Protein AF-A0A7C4SZF7-F1 (afdb_monomer)

Solvent-accessible surface area (backbone atoms only — not comparable to full-atom values): 14359 Å² total; per-residue (Å²): 138,91,82,84,87,84,84,87,79,83,80,82,78,80,82,75,82,76,78,71,78,81,74,77,75,42,65,29,57,36,71,42,44,54,34,41,41,37,28,49,42,65,32,60,76,86,70,51,70,43,59,40,27,32,35,35,37,41,37,85,80,28,41,56,38,34,88,66,13,28,29,38,42,98,60,20,88,88,56,52,82,64,50,67,54,99,84,41,78,26,16,47,36,29,32,79,87,32,46,38,74,71,46,47,36,36,47,30,38,42,79,41,70,47,75,56,97,89,31,62,26,45,34,34,46,36,41,41,33,34,46,75,44,93,70,32,49,31,37,38,36,40,37,39,33,41,40,29,63,78,54,100,58,69,47,65,40,33,25,41,33,47,31,33,39,71,82,80,58,54,94,90,50,58,92,70,52,84,48,78,84,54,90,84,86,59,78,62,52,74,66,62,69,71,59,76,60,94,54,97,75,74,83,78,68,94,44,69,66,58,60,54,48,41,71,75,37,77,89,55,80,53,74,72,73,71,67,64,53,57,52,52,53,49,52,51,52,52,53,59,60,75,75,110

Foldseek 3Di:
DDDDDDDDDDDPDDPDPPPDPPLPQQPQCLQAAKKWWWWAWPPPPPPGIFTWMKGWDGDGRFFTDQLHIFTACVRGPPFDFDDDDPNDTTGFTFDGPWGDSNWKTKTKTDWDWDADPNWIKTKIKIWIWTQPDNNSQKIKGKIWMWIDRPDPDIDIIITIIIIGHQPPQDVPDDVLCVLVVDDFDDWDAPCNLVVPDDDPPDDDDPDVSVVVVCVVVVVDIDTDDCPVVVVVVVVVVVVVVVVD

pLDDT: mean 70.53, std 24.42, range [32.03, 98.31]

Mean predicted aligned error: 16.74 Å

Nearest PDB structures (foldseek):
  4e3e-assembly1_A  TM=5.370E-01  e=2.936E-01  Chloroflexus aurantiacus J-10-fl
  4rlw-assembly1_A  TM=5.313E-01  e=4.500E-01  Mycobacterium tuberculosis H37Rv
  8hgn-assembly1_A  TM=5.733E-01  e=6.198E-01  Methylorubrum extorquens CM4
  4rlt-assembly1_A  TM=5.260E-01  e=7.673E-01  Mycobacterium tuberculosis H37Rv
  4v12-assembly1_A-2  TM=3.634E-01  e=3.834E-01  Mycolicibacterium smegmatis

Radius of gyration: 27.71 Å; Cα contacts (8 Å, |Δi|>4): 413; chains: 1; bounding box: 70×89×89 Å

Secondary structure (DSSP, 8-state):
---------------------------TTTT-EEEEEEEEEEESTT--EEEEEEEE-EETTTEE-TTT-EE-GGG-SS----EEETTEEE-SBBPTT-EE-SSEEEEEBPPEEEEETTEEEEEEEEEEEEESSTT--EEEEEEEEEEESSSSS-EEEEEEEEEE------TT--TTGGGTTS----EEPHHHHHTT---SS----S-HHHHHHHHH-TTS-EE--SHHHHHHHHHHHHHHHHT-

Sequence (244 aa):
MKKWSCIFLIVMTVIGYFVMPNLVRADSNILSGDYYGSVAVTSPAGLGNIDLAFHLEILSGGVINSDRSYIILEKTILFPQYGKVDGKDVGPMIQAGSTFNGLVFNLITHDFHSMVSGRETTRRLVLTGVSANPTGNSITGTYVETISGYLHKPLTVTGNFVLVRPVTTTPGVYACQNLDLLDPIGELTLNEIQAGSMDPYRVEFEDISCALFFYHHPDKGLIVSNKTLNEAISDYKSFLLEQR

Structure (mmCIF, N/CA/C/O backbone):
data_AF-A0A7C4SZF7-F1
#
_entry.id   AF-A0A7C4SZF7-F1
#
loop_
_atom_site.group_PDB
_atom_site.id
_atom_site.type_symbol
_atom_site.label_atom_id
_atom_site.label_alt_id
_atom_site.label_comp_id
_atom_site.label_asym_id
_atom_site.label_entity_id
_atom_site.label_seq_id
_atom_site.pdbx_PDB_ins_code
_atom_site.Cartn_x
_atom_site.Cartn_y
_atom_site.Cartn_z
_atom_site.occupancy
_atom_site.B_iso_or_equiv
_atom_site.auth_seq_id
_atom_site.auth_comp_id
_atom_site.auth_asym_id
_atom_site.auth_atom_id
_atom_site.pdbx_PDB_model_num
ATOM 1 N N . MET A 1 1 ? 14.806 55.515 -69.207 1.00 40.19 1 MET A N 1
ATOM 2 C CA . MET A 1 1 ? 15.778 54.410 -69.032 1.00 40.19 1 MET A CA 1
ATOM 3 C C . MET A 1 1 ? 15.822 54.050 -67.5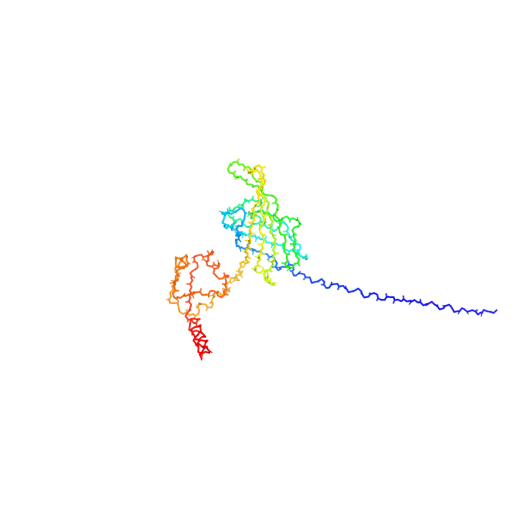50 1.00 40.19 1 MET A C 1
ATOM 5 O O . MET A 1 1 ? 16.025 54.938 -66.735 1.00 40.19 1 MET A O 1
ATOM 9 N N . LYS A 1 2 ? 15.506 52.792 -67.212 1.00 42.22 2 LYS A N 1
ATOM 10 C CA . LYS A 1 2 ? 15.398 52.240 -65.846 1.00 42.22 2 LYS A CA 1
ATOM 11 C C . LYS A 1 2 ? 16.789 51.958 -65.244 1.00 42.22 2 LYS A C 1
ATOM 13 O O . LYS A 1 2 ? 17.604 51.343 -65.921 1.00 42.22 2 LYS A O 1
ATOM 18 N N . LYS A 1 3 ? 17.006 52.299 -63.968 1.00 43.66 3 LYS A N 1
ATOM 19 C CA . LYS A 1 3 ? 18.036 51.735 -63.060 1.00 43.66 3 LYS A CA 1
ATOM 20 C C . LYS A 1 3 ? 17.374 51.617 -61.675 1.00 43.66 3 LYS A C 1
ATOM 22 O O . LYS A 1 3 ? 17.003 52.641 -61.122 1.00 43.66 3 LYS A O 1
ATOM 27 N N . TRP A 1 4 ? 16.786 50.475 -61.319 1.00 40.19 4 TRP A N 1
ATOM 28 C CA . TRP A 1 4 ? 17.352 49.301 -60.622 1.00 40.19 4 TRP A CA 1
ATOM 29 C C . TRP A 1 4 ? 17.949 49.596 -59.236 1.00 40.19 4 TRP A C 1
ATOM 31 O O . TRP A 1 4 ? 18.953 50.288 -59.101 1.00 40.19 4 TRP A O 1
ATOM 41 N N . SER A 1 5 ? 17.244 49.033 -58.251 1.00 45.38 5 SER A N 1
ATOM 42 C CA . SER A 1 5 ? 17.421 48.990 -56.800 1.00 45.38 5 SER A CA 1
ATOM 43 C C . SER A 1 5 ? 18.732 48.370 -56.320 1.00 45.38 5 SER A C 1
ATOM 45 O O . SER A 1 5 ? 19.301 47.536 -57.012 1.00 45.38 5 SER A O 1
ATOM 47 N N . CYS A 1 6 ? 19.082 48.647 -55.059 1.00 40.16 6 CYS A N 1
ATOM 48 C CA . CYS A 1 6 ? 19.551 47.627 -54.112 1.00 40.16 6 CYS A CA 1
ATOM 49 C C . CYS A 1 6 ? 19.326 48.123 -52.672 1.00 40.16 6 CYS A C 1
ATOM 51 O O . CYS A 1 6 ? 20.081 48.945 -52.163 1.00 40.16 6 CYS A O 1
ATOM 53 N N . ILE A 1 7 ? 18.262 47.634 -52.030 1.00 46.53 7 ILE A N 1
ATOM 54 C CA . ILE A 1 7 ? 18.064 47.711 -50.577 1.00 46.53 7 ILE A CA 1
ATOM 55 C C . ILE A 1 7 ? 18.621 46.404 -50.013 1.00 46.53 7 ILE A C 1
ATOM 57 O O . ILE A 1 7 ? 18.129 45.328 -50.347 1.00 46.53 7 ILE A O 1
ATOM 61 N N . PHE A 1 8 ? 19.672 46.498 -49.202 1.00 41.50 8 PHE A N 1
ATOM 62 C CA . PHE A 1 8 ? 20.243 45.369 -48.472 1.00 41.50 8 PHE A CA 1
ATOM 63 C C . PHE A 1 8 ? 19.370 45.087 -47.242 1.00 41.50 8 PHE A C 1
ATOM 65 O O . PHE A 1 8 ? 19.342 45.876 -46.300 1.00 41.50 8 PHE A O 1
ATOM 72 N N . LEU A 1 9 ? 18.638 43.972 -47.261 1.00 39.28 9 LEU A N 1
ATOM 73 C CA . LEU A 1 9 ? 17.907 43.453 -46.107 1.00 39.28 9 LEU A CA 1
ATOM 74 C C . LEU A 1 9 ? 18.837 42.493 -45.347 1.00 39.28 9 LEU A C 1
ATOM 76 O O . LEU A 1 9 ? 19.162 41.418 -45.847 1.00 39.28 9 LEU A O 1
ATOM 80 N N . ILE A 1 10 ? 19.288 42.881 -44.153 1.00 46.00 10 ILE A N 1
ATOM 81 C CA . ILE A 1 10 ? 20.036 42.000 -43.247 1.00 46.00 10 ILE A CA 1
ATOM 82 C C . ILE A 1 10 ? 19.012 41.219 -42.418 1.00 46.00 10 ILE A C 1
ATOM 84 O O . ILE A 1 10 ? 18.387 41.768 -41.515 1.00 46.00 10 ILE A O 1
ATOM 88 N N . VAL A 1 11 ? 18.829 39.936 -42.731 1.00 44.12 11 VAL A N 1
ATOM 89 C CA . VAL A 1 11 ? 18.052 39.001 -41.906 1.00 44.12 11 VAL A CA 1
ATOM 90 C C . VAL A 1 11 ? 19.006 38.382 -40.881 1.00 44.12 11 VAL A C 1
ATOM 92 O O . VAL A 1 11 ? 19.706 37.414 -41.174 1.00 44.12 11 VAL A O 1
ATOM 95 N N . MET A 1 12 ? 19.072 38.958 -39.676 1.00 40.50 12 MET A N 1
ATOM 96 C CA . MET A 1 12 ? 19.717 38.302 -38.533 1.00 40.50 12 MET A CA 1
ATOM 97 C C . MET A 1 12 ? 18.847 37.127 -38.085 1.00 40.50 12 MET A C 1
ATOM 99 O O . MET A 1 12 ? 17.817 37.307 -37.440 1.00 40.50 12 MET A O 1
ATOM 103 N N . THR A 1 13 ? 19.272 35.914 -38.424 1.00 46.59 13 THR A N 1
ATOM 104 C CA . THR A 1 13 ? 18.673 34.685 -37.898 1.00 46.59 13 THR A CA 1
ATOM 105 C C . THR A 1 13 ? 19.326 34.390 -36.550 1.00 46.59 13 THR A C 1
ATOM 107 O O . THR A 1 13 ? 20.469 33.942 -36.492 1.00 46.59 13 THR A O 1
ATOM 110 N N . VAL A 1 14 ? 18.625 34.687 -35.456 1.00 46.28 14 VAL A N 1
ATOM 111 C CA . VAL A 1 14 ? 19.024 34.269 -34.106 1.00 46.28 14 VAL A CA 1
ATOM 112 C C . VAL A 1 14 ? 18.678 32.787 -33.970 1.00 46.28 14 VAL A C 1
ATOM 114 O O . VAL A 1 14 ? 17.521 32.423 -33.777 1.00 46.28 14 VAL A O 1
ATOM 117 N N . ILE A 1 15 ? 19.681 31.920 -34.116 1.00 49.09 15 ILE A N 1
ATOM 118 C CA . ILE A 1 15 ? 19.557 30.486 -33.834 1.00 49.09 15 ILE A CA 1
ATOM 119 C C . ILE A 1 15 ? 19.555 30.331 -32.311 1.00 49.09 15 ILE A C 1
ATOM 121 O O . ILE A 1 15 ? 20.603 30.290 -31.667 1.00 49.09 15 ILE A O 1
ATOM 125 N N . GLY A 1 16 ? 18.359 30.306 -31.724 1.00 45.06 16 GLY A N 1
ATOM 126 C CA . GLY A 1 16 ? 18.168 29.928 -30.331 1.00 45.06 16 GLY A CA 1
ATOM 127 C C . GLY A 1 16 ? 18.449 28.439 -30.167 1.00 45.06 16 GLY A C 1
ATOM 128 O O . GLY A 1 16 ? 17.653 27.606 -30.595 1.00 45.06 16 GLY A O 1
ATOM 129 N N . TYR A 1 17 ? 19.577 28.099 -29.545 1.00 42.84 17 TYR A N 1
ATOM 130 C CA . TYR A 1 17 ? 19.819 26.755 -29.034 1.00 42.84 17 TYR A CA 1
ATOM 131 C C . TYR A 1 17 ? 18.853 26.502 -27.873 1.00 42.84 17 TYR A C 1
ATOM 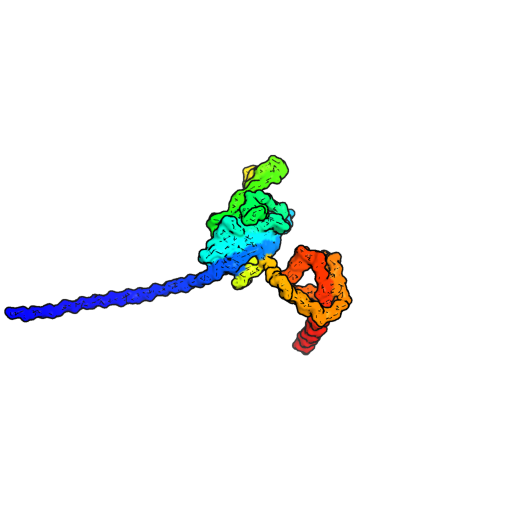133 O O . TYR A 1 17 ? 19.127 26.850 -26.726 1.00 42.84 17 TYR A O 1
ATOM 141 N N . PHE A 1 18 ? 17.700 25.905 -28.172 1.00 44.00 18 PHE A N 1
ATOM 142 C CA . PHE A 1 18 ? 16.902 25.239 -27.153 1.00 44.00 18 PHE A CA 1
ATOM 143 C C . PHE A 1 18 ? 17.689 24.017 -26.687 1.00 44.00 18 PHE A C 1
ATOM 145 O O . PHE A 1 18 ? 17.739 22.991 -27.364 1.00 44.00 18 PHE A O 1
ATOM 152 N N . VAL A 1 19 ? 18.326 24.142 -25.525 1.00 44.56 19 VAL A N 1
ATOM 153 C CA . VAL A 1 19 ? 18.800 22.990 -24.762 1.00 44.56 19 VAL A CA 1
ATOM 154 C C . VAL A 1 19 ? 17.543 22.272 -24.278 1.00 44.56 19 VAL A C 1
ATOM 156 O O . VAL A 1 19 ? 16.963 22.631 -23.257 1.00 44.56 19 VAL A O 1
ATOM 159 N N . MET A 1 20 ? 17.057 21.318 -25.071 1.00 41.59 20 MET A N 1
ATOM 160 C CA . MET A 1 20 ? 16.025 20.387 -24.628 1.00 41.59 20 MET A CA 1
ATOM 161 C C . MET A 1 20 ? 16.613 19.628 -23.433 1.00 41.59 20 MET A C 1
ATOM 163 O O . MET A 1 20 ? 17.646 18.972 -23.604 1.00 41.59 20 MET A O 1
ATOM 167 N N . PRO A 1 21 ? 16.034 19.716 -22.222 1.00 48.81 21 PRO A N 1
ATOM 168 C CA . PRO A 1 21 ? 16.425 18.808 -21.161 1.00 48.81 21 PRO A CA 1
ATOM 169 C C . PRO A 1 21 ? 16.143 17.402 -21.684 1.00 48.81 21 PRO A C 1
ATOM 171 O O . PRO A 1 21 ? 15.024 17.108 -22.102 1.00 48.81 21 PRO A O 1
ATOM 174 N N . ASN A 1 22 ? 17.172 16.556 -21.728 1.00 39.41 22 ASN A N 1
ATOM 175 C CA . ASN A 1 22 ? 17.001 15.143 -22.023 1.00 39.41 22 ASN A CA 1
ATOM 176 C C . ASN A 1 22 ? 16.001 14.591 -21.002 1.00 39.41 22 ASN A C 1
ATOM 178 O O . ASN A 1 22 ? 16.356 14.364 -19.845 1.00 39.41 22 ASN A O 1
ATOM 182 N N . LEU A 1 23 ? 14.741 14.418 -21.414 1.00 43.72 23 LEU A N 1
ATOM 183 C CA . LEU A 1 23 ? 13.795 13.591 -20.689 1.00 43.72 23 LEU A CA 1
ATOM 184 C C . LEU A 1 23 ? 14.389 12.189 -20.715 1.00 43.72 23 LEU A C 1
ATOM 186 O O . LEU A 1 23 ? 14.324 11.491 -21.727 1.00 43.72 23 LEU A O 1
ATOM 190 N N . VAL A 1 24 ? 15.009 11.799 -19.605 1.00 44.31 24 VAL A N 1
ATOM 191 C CA . VAL A 1 24 ? 15.276 10.397 -19.319 1.00 44.31 24 VAL A CA 1
ATOM 192 C C . VAL A 1 24 ? 13.911 9.730 -19.363 1.00 44.31 24 VAL A C 1
ATOM 194 O O . VAL A 1 24 ? 13.059 9.961 -18.505 1.00 44.31 24 VAL A O 1
ATOM 197 N N . ARG A 1 25 ? 13.659 8.990 -20.441 1.00 46.38 25 ARG A N 1
ATOM 198 C CA . ARG A 1 25 ? 12.448 8.203 -20.602 1.00 46.38 25 ARG A CA 1
ATOM 199 C C . ARG A 1 25 ? 12.524 7.130 -19.524 1.00 46.38 25 ARG A C 1
ATOM 201 O O . ARG A 1 25 ? 13.271 6.173 -19.679 1.00 46.38 25 ARG A O 1
ATOM 208 N N . ALA A 1 26 ? 11.839 7.361 -18.405 1.00 52.38 26 ALA A N 1
ATOM 209 C CA . ALA A 1 26 ? 11.725 6.380 -17.341 1.00 52.38 26 ALA A CA 1
ATOM 210 C C . ALA A 1 26 ? 11.242 5.074 -17.976 1.00 52.38 26 ALA A C 1
ATOM 212 O O . ALA A 1 26 ? 10.200 5.067 -18.642 1.00 52.38 26 ALA A O 1
ATOM 213 N N . ASP A 1 27 ? 12.023 4.003 -17.831 1.00 57.31 27 ASP A N 1
ATOM 214 C CA . ASP A 1 27 ? 11.587 2.684 -18.261 1.00 57.31 27 ASP A CA 1
ATOM 215 C C . ASP A 1 27 ? 10.320 2.362 -17.477 1.00 57.31 27 ASP A C 1
ATOM 217 O O . ASP A 1 27 ? 10.330 2.174 -16.258 1.00 57.31 27 ASP A O 1
ATOM 221 N N . SER A 1 28 ? 9.196 2.361 -18.189 1.00 58.84 28 SER A N 1
ATOM 222 C CA . SER A 1 28 ? 7.861 2.315 -17.603 1.00 58.84 28 SER A CA 1
ATOM 223 C C . SER A 1 28 ? 7.546 0.990 -16.917 1.00 58.84 28 SER A C 1
ATOM 225 O O . SER A 1 28 ? 6.440 0.828 -16.442 1.00 58.84 28 SER A O 1
ATOM 227 N N . ASN A 1 29 ? 8.488 0.047 -16.861 1.00 66.81 29 ASN A N 1
ATOM 228 C CA . ASN A 1 29 ? 8.302 -1.264 -16.247 1.00 66.81 29 ASN A CA 1
ATOM 229 C C . ASN A 1 29 ? 9.104 -1.480 -14.962 1.00 66.81 29 ASN A C 1
ATOM 231 O O . ASN A 1 29 ? 8.949 -2.529 -14.345 1.00 66.81 29 ASN A O 1
ATOM 235 N N . ILE A 1 30 ? 9.930 -0.520 -14.528 1.00 81.56 30 ILE A N 1
ATOM 236 C CA . ILE A 1 30 ? 10.774 -0.721 -13.338 1.00 81.56 30 ILE A CA 1
ATOM 237 C C . ILE A 1 30 ? 9.918 -1.004 -12.097 1.00 81.56 30 ILE A C 1
ATOM 239 O O . ILE A 1 30 ? 10.254 -1.896 -11.329 1.00 81.56 30 ILE A O 1
ATOM 243 N N . LEU A 1 31 ? 8.788 -0.311 -11.931 1.00 87.25 31 LEU A N 1
ATOM 244 C CA . LEU A 1 31 ? 7.907 -0.442 -10.764 1.00 87.25 31 LEU A CA 1
ATOM 245 C C . LEU A 1 31 ? 6.718 -1.407 -10.987 1.00 87.25 31 LEU A C 1
ATOM 247 O O . LEU A 1 31 ? 5.924 -1.611 -10.077 1.00 87.25 31 LEU A O 1
ATOM 251 N N . SER A 1 32 ? 6.574 -2.020 -12.167 1.00 90.81 32 SER A N 1
ATOM 252 C CA . SER A 1 32 ? 5.463 -2.948 -12.443 1.00 90.81 32 SER A CA 1
ATOM 253 C C . SER A 1 32 ? 5.694 -4.316 -11.792 1.00 90.81 32 SER A C 1
ATOM 255 O O . SER A 1 32 ? 6.763 -4.902 -11.945 1.00 90.81 32 SER A O 1
ATOM 257 N N . GLY A 1 33 ? 4.688 -4.863 -11.117 1.00 92.19 33 GLY A N 1
ATOM 258 C CA . GLY A 1 33 ? 4.696 -6.209 -10.544 1.00 92.19 33 GLY A CA 1
ATOM 259 C C . GLY A 1 33 ? 4.179 -6.265 -9.111 1.00 92.19 33 GLY A C 1
ATOM 260 O O . GLY A 1 33 ? 3.654 -5.288 -8.575 1.00 92.19 33 GLY A O 1
ATOM 261 N N . ASP A 1 34 ? 4.350 -7.433 -8.499 1.00 93.81 34 ASP A N 1
ATOM 262 C CA . ASP A 1 34 ? 3.971 -7.674 -7.109 1.00 93.81 34 ASP A CA 1
ATOM 263 C C . ASP A 1 34 ? 5.074 -7.220 -6.156 1.00 93.81 34 ASP A C 1
ATOM 265 O O . ASP A 1 34 ? 6.260 -7.418 -6.420 1.00 93.81 34 ASP A O 1
ATOM 269 N N . TYR A 1 35 ? 4.678 -6.670 -5.016 1.00 94.06 35 TYR A N 1
ATOM 270 C CA . TYR A 1 35 ? 5.567 -6.292 -3.926 1.00 94.06 35 TYR A CA 1
ATOM 271 C C . TYR A 1 35 ? 5.015 -6.813 -2.610 1.00 94.06 35 TYR A C 1
ATOM 273 O O . TYR A 1 35 ? 3.816 -6.703 -2.355 1.00 94.06 35 TYR A O 1
ATOM 281 N N . TYR A 1 36 ? 5.903 -7.336 -1.769 1.00 94.38 36 TYR A N 1
ATOM 282 C CA . TYR A 1 36 ? 5.589 -7.908 -0.463 1.00 94.38 36 TYR A CA 1
ATOM 283 C C . TYR A 1 36 ? 6.515 -7.348 0.606 1.00 94.38 36 TYR A C 1
ATOM 285 O O . TYR A 1 36 ? 7.700 -7.132 0.359 1.00 94.38 36 TYR A O 1
ATOM 293 N N . GLY A 1 37 ? 5.998 -7.162 1.811 1.00 93.44 37 GLY A N 1
ATOM 294 C CA . GLY A 1 37 ? 6.807 -6.825 2.969 1.00 93.44 37 GLY A CA 1
ATOM 295 C C . GLY A 1 37 ? 5.943 -6.266 4.080 1.00 93.44 37 GLY A C 1
ATOM 296 O O . GLY A 1 37 ? 4.819 -6.721 4.293 1.00 93.44 37 GLY A O 1
ATOM 297 N N . SER A 1 38 ? 6.472 -5.285 4.800 1.00 93.56 38 SER A N 1
ATOM 298 C CA . SER A 1 38 ? 5.797 -4.760 5.976 1.00 93.56 38 SER A CA 1
ATOM 299 C C . SER A 1 38 ? 5.984 -3.262 6.156 1.00 93.56 38 SER A C 1
ATOM 301 O O . SER A 1 38 ? 6.888 -2.627 5.604 1.00 93.56 38 SER A O 1
ATOM 303 N N . VAL A 1 39 ? 5.082 -2.703 6.951 1.00 95.62 39 VAL A N 1
ATOM 304 C CA . VAL A 1 39 ? 5.127 -1.345 7.471 1.00 95.62 39 VAL A CA 1
ATOM 305 C C . VAL A 1 39 ? 5.467 -1.431 8.950 1.00 95.62 39 VAL A C 1
ATOM 307 O O . VAL A 1 39 ? 4.719 -2.035 9.714 1.00 95.62 39 VAL A O 1
ATOM 310 N N . ALA A 1 40 ? 6.541 -0.775 9.371 1.00 95.81 40 ALA A N 1
ATOM 311 C CA . ALA A 1 40 ? 6.804 -0.499 10.775 1.00 95.81 40 ALA A CA 1
ATOM 312 C C . ALA A 1 40 ? 6.045 0.770 11.185 1.00 95.81 40 ALA A C 1
ATOM 314 O O . ALA A 1 40 ? 6.411 1.880 10.778 1.00 95.81 40 ALA A O 1
ATOM 315 N N . VAL A 1 41 ? 4.966 0.619 11.959 1.00 96.31 41 VAL A N 1
ATOM 316 C CA . VAL A 1 41 ? 4.133 1.751 12.387 1.00 96.31 41 VAL A CA 1
ATOM 317 C C . VAL A 1 41 ? 4.866 2.567 13.449 1.00 96.31 41 VAL A C 1
ATOM 319 O O . VAL A 1 41 ? 5.272 2.054 14.490 1.00 96.31 41 VAL A O 1
ATOM 322 N N . THR A 1 42 ? 5.019 3.862 13.190 1.00 96.12 42 THR A N 1
ATOM 323 C CA . THR A 1 42 ? 5.705 4.812 14.076 1.00 96.12 42 THR A CA 1
ATOM 324 C C . THR A 1 42 ? 4.733 5.686 14.862 1.00 96.12 42 THR A C 1
ATOM 326 O O . THR A 1 42 ? 5.088 6.181 15.931 1.00 96.12 42 THR A O 1
ATOM 329 N N . SER A 1 43 ? 3.506 5.872 14.370 1.00 94.44 43 SER A N 1
ATOM 330 C CA . SER A 1 43 ? 2.461 6.616 15.073 1.00 94.44 43 SER A CA 1
ATOM 331 C C . SER A 1 43 ? 1.065 6.124 14.680 1.00 94.44 43 SER A C 1
ATOM 333 O O . SER A 1 43 ? 0.822 5.931 13.493 1.00 94.44 43 SER A O 1
ATOM 335 N N . PRO A 1 44 ? 0.120 5.971 15.621 1.00 92.12 44 PRO A N 1
ATOM 336 C CA . PRO A 1 44 ? 0.334 5.936 17.066 1.00 92.12 44 PRO A CA 1
ATOM 337 C C . PRO A 1 44 ? 1.306 4.825 17.485 1.00 92.12 44 PRO A C 1
ATOM 339 O O . PRO A 1 44 ? 1.409 3.791 16.828 1.00 92.12 44 PRO A O 1
ATOM 342 N N . ALA A 1 45 ? 2.027 5.040 18.585 1.00 85.12 45 ALA A N 1
ATOM 343 C CA . ALA A 1 45 ? 2.960 4.043 19.101 1.00 85.12 45 ALA A CA 1
ATOM 344 C C . ALA A 1 45 ? 2.227 2.767 19.556 1.00 85.12 45 ALA A C 1
ATOM 346 O O . ALA A 1 45 ? 1.106 2.828 20.061 1.00 85.12 45 ALA A O 1
ATOM 347 N N . GLY A 1 46 ? 2.892 1.616 19.419 1.00 84.25 46 GLY A N 1
ATOM 348 C CA . GLY A 1 46 ? 2.399 0.334 19.934 1.00 84.25 46 GLY A CA 1
ATOM 349 C C . GLY A 1 46 ? 1.462 -0.442 19.003 1.00 84.25 46 GLY A C 1
ATOM 350 O O . GLY A 1 46 ? 0.920 -1.456 19.427 1.00 84.25 46 GLY A O 1
ATOM 351 N N . LEU A 1 47 ? 1.286 -0.011 17.748 1.00 85.81 47 LEU A N 1
ATOM 352 C CA . LEU A 1 47 ? 0.495 -0.751 16.752 1.00 85.81 47 LEU A CA 1
ATOM 353 C C . LEU A 1 47 ? 1.270 -1.879 16.049 1.00 85.81 47 LEU A C 1
ATOM 355 O O . LEU A 1 47 ? 0.661 -2.713 15.387 1.00 85.81 47 LEU A O 1
ATOM 359 N N . GLY A 1 48 ? 2.592 -1.936 16.224 1.00 91.31 48 GLY A N 1
ATOM 360 C CA . GLY A 1 48 ? 3.434 -2.996 15.672 1.00 91.31 48 GLY A CA 1
ATOM 361 C C . GLY A 1 48 ? 3.659 -2.870 14.165 1.00 91.31 48 GLY A C 1
ATOM 362 O O . GLY A 1 48 ? 3.733 -1.764 13.626 1.00 91.31 48 GLY A O 1
ATOM 363 N N . ASN A 1 49 ? 3.810 -4.017 13.505 1.00 92.31 49 ASN A N 1
ATOM 364 C CA . ASN A 1 49 ? 4.036 -4.094 12.067 1.00 92.31 49 ASN A CA 1
ATOM 365 C C . ASN A 1 49 ? 2.743 -4.465 11.335 1.00 92.31 49 ASN A C 1
ATOM 367 O O . ASN A 1 49 ? 1.939 -5.244 11.846 1.00 92.31 49 ASN A O 1
ATOM 371 N N . ILE A 1 50 ? 2.567 -3.929 10.129 1.00 92.50 50 ILE A N 1
ATOM 372 C CA . ILE A 1 50 ? 1.465 -4.270 9.224 1.00 92.50 50 ILE A CA 1
ATOM 373 C C . ILE A 1 50 ? 2.047 -4.989 8.014 1.00 92.50 50 ILE A C 1
ATOM 375 O O . ILE A 1 50 ? 2.907 -4.427 7.337 1.00 92.50 50 ILE A O 1
ATOM 379 N N . ASP A 1 51 ? 1.556 -6.189 7.713 1.00 93.88 51 ASP A N 1
ATOM 380 C CA . ASP A 1 51 ? 1.867 -6.855 6.448 1.00 93.88 51 ASP A CA 1
ATOM 381 C C . ASP A 1 51 ? 1.221 -6.092 5.294 1.00 93.88 51 ASP A C 1
ATOM 383 O O . ASP A 1 51 ? 0.022 -5.781 5.315 1.00 93.88 51 ASP A O 1
ATOM 387 N N . LEU A 1 52 ? 2.027 -5.777 4.285 1.00 94.94 52 LEU A N 1
ATOM 388 C CA . LEU A 1 52 ? 1.602 -5.007 3.130 1.00 94.94 52 LEU A CA 1
ATOM 389 C C . LEU A 1 52 ? 2.064 -5.699 1.852 1.00 94.94 52 LEU A C 1
ATOM 391 O O . LEU A 1 52 ? 3.223 -6.085 1.701 1.00 94.94 52 LEU A O 1
ATOM 395 N N . ALA A 1 53 ? 1.133 -5.825 0.917 1.00 95.50 53 ALA A N 1
ATOM 396 C CA . ALA A 1 53 ? 1.379 -6.388 -0.389 1.00 95.50 53 ALA A CA 1
ATOM 397 C C . ALA A 1 53 ? 0.527 -5.690 -1.434 1.00 95.50 53 ALA A C 1
ATOM 399 O O . ALA A 1 53 ? -0.652 -5.420 -1.193 1.00 95.50 53 ALA A O 1
ATOM 400 N N . PHE A 1 54 ? 1.091 -5.443 -2.606 1.00 95.00 54 PHE A N 1
ATOM 401 C CA . PHE A 1 54 ? 0.342 -4.871 -3.713 1.00 95.00 54 PHE A CA 1
ATOM 402 C C . PHE A 1 54 ? 0.863 -5.336 -5.060 1.00 95.00 54 PHE A C 1
ATOM 404 O O . PHE A 1 54 ? 2.024 -5.708 -5.200 1.00 95.00 54 PHE A O 1
ATOM 411 N N . HIS A 1 55 ? -0.020 -5.256 -6.042 1.00 96.00 55 HIS A N 1
ATOM 412 C CA . HIS A 1 55 ? 0.290 -5.350 -7.451 1.00 96.00 55 HIS A CA 1
ATOM 413 C C . HIS A 1 55 ? 0.284 -3.938 -8.038 1.00 96.00 55 HIS A C 1
ATOM 415 O O . HIS A 1 55 ? -0.665 -3.180 -7.812 1.00 96.00 55 HIS A O 1
ATOM 421 N N . LEU A 1 56 ? 1.323 -3.580 -8.787 1.00 95.00 56 LEU A N 1
ATOM 422 C CA . LEU A 1 56 ? 1.370 -2.345 -9.565 1.00 95.00 56 LEU A CA 1
ATOM 423 C C . LEU A 1 56 ? 1.472 -2.667 -11.044 1.00 95.00 56 LEU A C 1
ATOM 425 O O . LEU A 1 56 ? 2.338 -3.428 -11.465 1.00 95.00 56 LEU A O 1
ATOM 429 N N . GLU A 1 57 ? 0.656 -1.997 -11.840 1.00 93.69 57 GLU A N 1
ATOM 430 C CA . GLU A 1 57 ? 0.809 -1.980 -13.285 1.00 93.69 57 GLU A CA 1
ATOM 431 C C . GLU A 1 57 ? 1.091 -0.544 -13.726 1.00 93.69 57 GLU A C 1
ATOM 433 O O . GLU A 1 57 ? 0.312 0.373 -13.457 1.00 93.69 57 GLU A O 1
ATOM 438 N N . ILE A 1 58 ? 2.231 -0.336 -14.382 1.00 89.19 58 ILE A N 1
ATOM 439 C CA . ILE A 1 58 ? 2.660 0.973 -14.867 1.00 89.19 58 ILE A CA 1
ATOM 440 C C . ILE A 1 58 ? 2.576 0.987 -16.396 1.00 89.19 58 ILE A C 1
ATOM 442 O O . ILE A 1 58 ? 3.158 0.157 -17.094 1.00 89.19 58 ILE A O 1
ATOM 446 N N . LEU A 1 59 ? 1.837 1.955 -16.926 1.00 87.50 59 LEU A N 1
ATOM 447 C CA . LEU A 1 59 ? 1.702 2.214 -18.352 1.00 87.50 59 LEU A CA 1
ATOM 448 C C . LEU A 1 59 ? 2.908 2.994 -18.885 1.00 87.50 59 LEU A C 1
ATOM 450 O O . LEU A 1 59 ? 3.679 3.622 -18.151 1.00 87.50 59 LEU A O 1
ATOM 454 N N . SER A 1 60 ? 3.026 3.018 -20.213 1.00 80.94 60 SER A N 1
ATOM 455 C CA . SER A 1 60 ? 4.023 3.837 -20.907 1.00 80.94 60 SER A CA 1
ATOM 456 C C . SER A 1 60 ? 3.999 5.287 -20.412 1.00 80.94 60 SER A C 1
ATOM 458 O O . SER A 1 60 ? 2.943 5.908 -20.324 1.00 80.94 60 SER A O 1
ATOM 460 N N . GLY A 1 61 ? 5.180 5.827 -20.100 1.00 77.62 61 GLY A N 1
ATOM 461 C CA . GLY A 1 61 ? 5.322 7.181 -19.555 1.00 77.62 61 GLY A CA 1
ATOM 462 C C . GLY A 1 61 ? 5.240 7.282 -18.028 1.00 77.62 61 GLY A C 1
ATOM 463 O O . GLY A 1 61 ? 5.201 8.397 -17.520 1.00 77.62 61 GLY A O 1
ATOM 464 N N . GLY A 1 62 ? 5.238 6.158 -17.297 1.00 78.50 62 GLY A N 1
ATOM 465 C CA . GLY A 1 62 ? 5.274 6.156 -15.825 1.00 78.50 62 GLY A CA 1
ATOM 466 C C . GLY A 1 62 ? 3.910 6.385 -15.168 1.00 78.50 62 GLY A C 1
ATOM 467 O O . GLY A 1 62 ? 3.830 6.664 -13.974 1.00 78.50 62 GLY A O 1
ATOM 468 N N . VAL A 1 63 ? 2.829 6.280 -15.943 1.00 87.31 63 VAL A N 1
ATOM 469 C CA . VAL A 1 63 ? 1.459 6.442 -15.449 1.00 87.31 63 VAL A CA 1
ATOM 470 C C . VAL A 1 63 ? 1.019 5.152 -14.768 1.00 87.31 63 VAL A C 1
ATOM 472 O O . VAL A 1 63 ? 1.077 4.090 -15.375 1.00 87.31 63 VAL A O 1
ATOM 475 N N . ILE A 1 64 ? 0.550 5.229 -13.526 1.00 91.19 64 ILE A N 1
ATOM 476 C CA . ILE A 1 64 ? 0.005 4.065 -12.820 1.00 91.19 64 ILE A CA 1
ATOM 477 C C . ILE A 1 64 ? -1.361 3.705 -13.409 1.00 91.19 64 ILE A C 1
ATOM 479 O O . ILE A 1 64 ? -2.245 4.559 -13.503 1.00 91.19 64 ILE A O 1
ATOM 483 N N . ASN A 1 65 ? -1.537 2.440 -13.788 1.00 94.44 65 ASN A N 1
ATOM 484 C CA . ASN A 1 65 ? -2.820 1.893 -14.203 1.00 94.44 65 ASN A CA 1
ATOM 485 C C . ASN A 1 65 ? -3.690 1.651 -12.960 1.00 94.44 65 ASN A C 1
ATOM 487 O O . ASN A 1 65 ? -3.540 0.634 -12.277 1.00 94.44 65 ASN A O 1
ATOM 491 N N . SER A 1 66 ? -4.584 2.591 -12.650 1.00 94.44 66 SER A N 1
ATOM 492 C CA . SER A 1 66 ? -5.467 2.520 -11.476 1.00 94.44 66 SER A CA 1
ATOM 493 C C . SER A 1 66 ? -6.436 1.343 -11.511 1.00 94.44 66 SER A C 1
ATOM 495 O O . SER A 1 66 ? -6.838 0.859 -10.462 1.00 94.44 66 SER A O 1
ATOM 497 N N . ASP A 1 67 ? -6.776 0.845 -12.700 1.00 94.62 67 ASP A N 1
ATOM 498 C CA . ASP A 1 67 ? -7.747 -0.244 -12.862 1.00 94.62 67 ASP A CA 1
ATOM 499 C C . ASP A 1 67 ? -7.115 -1.623 -12.646 1.00 94.62 67 ASP A C 1
ATOM 501 O O . ASP A 1 67 ? -7.814 -2.634 -12.567 1.00 94.62 67 ASP A O 1
ATOM 505 N N . ARG A 1 68 ? -5.781 -1.671 -12.561 1.00 95.75 68 ARG A N 1
ATOM 506 C CA . ARG A 1 68 ? -5.010 -2.907 -12.404 1.00 95.75 68 ARG A CA 1
ATOM 507 C C . ARG A 1 68 ? -4.007 -2.873 -11.268 1.00 95.75 68 ARG A C 1
ATOM 509 O O . ARG A 1 68 ? -3.379 -3.884 -11.012 1.00 95.75 68 ARG A O 1
ATOM 516 N N . SER A 1 69 ? -3.895 -1.763 -10.547 1.00 96.81 69 SER A N 1
ATOM 517 C CA . SER A 1 69 ? -3.012 -1.637 -9.387 1.00 96.81 69 SER A CA 1
ATOM 518 C C . SER A 1 69 ? -3.821 -1.710 -8.093 1.00 96.81 69 SER A C 1
ATOM 520 O O . SER A 1 69 ? -4.766 -0.940 -7.914 1.00 96.81 69 SER A O 1
ATOM 522 N N . TYR A 1 70 ? -3.473 -2.618 -7.181 1.00 97.50 70 TYR A N 1
ATOM 523 C CA . TYR A 1 70 ? -4.296 -2.937 -6.007 1.00 97.50 70 TYR A CA 1
ATOM 524 C C . TYR A 1 70 ? -3.511 -3.602 -4.875 1.00 97.50 70 TYR A C 1
ATOM 526 O O . TYR A 1 70 ? -2.439 -4.164 -5.086 1.00 97.50 70 TYR A O 1
ATOM 534 N N . ILE A 1 71 ? -4.074 -3.593 -3.665 1.00 96.94 71 ILE A N 1
ATOM 535 C CA . ILE A 1 71 ? -3.566 -4.361 -2.517 1.00 96.94 71 ILE A CA 1
ATOM 536 C C . ILE A 1 71 ? -3.908 -5.854 -2.671 1.00 96.94 71 ILE A C 1
ATOM 538 O O . ILE A 1 71 ? -5.054 -6.217 -2.947 1.00 96.94 71 ILE A O 1
ATOM 542 N N . ILE A 1 72 ? -2.931 -6.738 -2.453 1.00 95.88 72 ILE A N 1
ATOM 543 C CA . ILE A 1 72 ? -3.101 -8.196 -2.569 1.00 95.88 72 ILE A CA 1
ATOM 544 C C . ILE A 1 72 ? -3.664 -8.757 -1.250 1.00 95.88 72 ILE A C 1
ATOM 546 O O . ILE A 1 72 ? -2.969 -8.789 -0.234 1.00 95.88 72 ILE A O 1
ATOM 550 N N . LEU A 1 73 ? -4.910 -9.245 -1.260 1.00 93.31 73 LEU A N 1
ATOM 551 C CA . LEU A 1 73 ? -5.596 -9.747 -0.052 1.00 93.31 73 LEU A CA 1
ATOM 552 C C . LEU A 1 73 ? -4.941 -10.992 0.554 1.00 93.31 73 LEU A C 1
ATOM 554 O O . LEU A 1 73 ? -4.805 -11.096 1.764 1.00 93.31 73 LEU A O 1
ATOM 558 N N . GLU A 1 74 ? -4.481 -11.928 -0.276 1.00 89.75 74 GLU A N 1
ATOM 559 C CA . GLU A 1 74 ? -3.886 -13.202 0.178 1.00 89.75 74 GLU A CA 1
ATOM 560 C C . GLU A 1 74 ? -2.633 -13.017 1.046 1.00 89.75 74 GLU A C 1
ATOM 562 O O . GLU A 1 74 ? -2.195 -13.945 1.724 1.00 89.75 74 GLU A O 1
ATOM 567 N N . LYS A 1 75 ? -2.032 -11.827 0.991 1.00 88.69 75 LYS A N 1
ATOM 568 C CA . LYS A 1 75 ? -0.804 -11.464 1.697 1.00 88.69 75 LYS A CA 1
ATOM 569 C C . LYS A 1 75 ? -1.012 -10.301 2.665 1.00 88.69 75 LYS A C 1
ATOM 571 O O . LYS A 1 75 ? -0.043 -9.827 3.245 1.00 88.69 75 LYS A O 1
ATOM 576 N N . THR A 1 76 ? -2.250 -9.836 2.840 1.00 89.25 76 THR A N 1
ATOM 577 C CA . THR A 1 76 ? -2.566 -8.737 3.752 1.00 89.25 76 THR A CA 1
ATOM 578 C C . THR A 1 76 ? -3.832 -9.023 4.553 1.00 89.25 76 THR A C 1
ATOM 580 O O . THR A 1 76 ? -4.922 -9.179 4.017 1.00 89.25 76 THR A O 1
ATOM 583 N N . ILE A 1 77 ? -3.700 -9.084 5.878 1.00 81.31 77 ILE A N 1
ATOM 584 C CA . ILE A 1 77 ? -4.803 -9.505 6.761 1.00 81.31 77 ILE A CA 1
ATOM 585 C C . ILE A 1 77 ? -5.729 -8.329 7.123 1.00 81.31 77 ILE A C 1
ATOM 587 O O . ILE A 1 77 ? -6.887 -8.524 7.481 1.00 81.31 77 ILE A O 1
ATOM 591 N N . LEU A 1 78 ? -5.238 -7.088 7.033 1.00 85.50 78 LEU A N 1
ATOM 592 C CA . LEU A 1 78 ? -5.927 -5.907 7.570 1.00 85.50 78 LEU A CA 1
ATOM 593 C C . LEU A 1 78 ? -6.821 -5.162 6.572 1.00 85.50 78 LEU A C 1
ATOM 595 O O . LEU A 1 78 ? -7.462 -4.179 6.967 1.00 85.50 78 LEU A O 1
ATOM 599 N N . PHE A 1 79 ? -6.851 -5.573 5.304 1.00 91.12 79 PHE A N 1
ATOM 600 C CA . PHE A 1 79 ? -7.580 -4.857 4.259 1.00 91.12 79 PHE A CA 1
ATOM 601 C C . PHE A 1 79 ? -8.822 -5.634 3.817 1.00 91.12 79 PHE A C 1
ATOM 603 O O . PHE A 1 79 ? -8.756 -6.849 3.629 1.00 91.12 79 PHE A O 1
ATOM 610 N N . PRO A 1 80 ? -9.968 -4.952 3.656 1.00 92.94 80 PRO A N 1
ATOM 611 C CA . PRO A 1 80 ? -11.174 -5.585 3.156 1.00 92.94 80 PRO A CA 1
ATOM 612 C C . PRO A 1 80 ? -11.060 -5.835 1.652 1.00 92.94 80 PRO A C 1
ATOM 614 O O . PRO A 1 80 ? -10.316 -5.159 0.938 1.00 92.94 80 PRO A O 1
ATOM 617 N N . GLN A 1 81 ? -11.874 -6.760 1.160 1.00 94.69 81 GLN A N 1
ATOM 618 C CA . GLN A 1 81 ? -12.127 -6.881 -0.266 1.00 94.69 81 GLN A CA 1
ATOM 619 C C . GLN A 1 81 ? -12.752 -5.588 -0.802 1.00 94.69 81 GLN A C 1
ATOM 621 O O . GLN A 1 81 ? -13.705 -5.06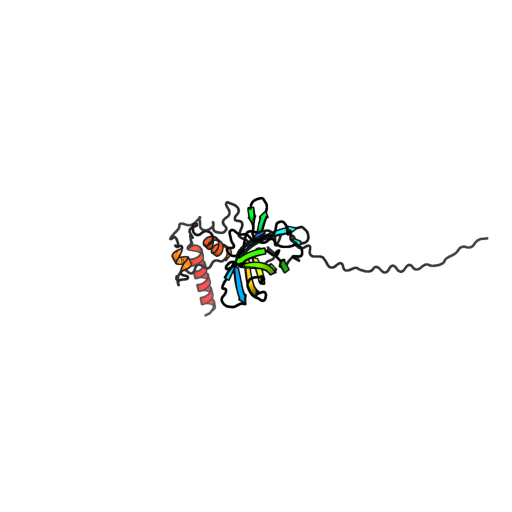6 -0.223 1.00 94.69 81 GLN A O 1
ATOM 626 N N . TYR A 1 82 ? -12.220 -5.092 -1.917 1.00 92.12 82 TYR A N 1
ATOM 627 C CA . TYR A 1 82 ? -12.719 -3.900 -2.604 1.00 92.12 82 TYR A CA 1
ATOM 628 C C . TYR A 1 82 ? -13.498 -4.258 -3.872 1.00 92.12 82 TYR A C 1
ATOM 630 O O . TYR A 1 82 ? -14.544 -3.679 -4.154 1.00 92.12 82 TYR A O 1
ATOM 638 N N . GLY A 1 83 ? -13.003 -5.231 -4.640 1.00 91.81 83 GLY A N 1
ATOM 639 C CA . GLY A 1 83 ? -13.595 -5.610 -5.917 1.00 91.81 83 GLY A CA 1
ATOM 640 C C . GLY A 1 83 ? -12.909 -6.816 -6.540 1.00 91.81 83 GLY A C 1
ATOM 641 O O . GLY A 1 83 ? -12.303 -7.626 -5.835 1.00 91.81 83 GLY A O 1
ATOM 642 N N . LYS A 1 84 ? -13.016 -6.926 -7.867 1.00 95.12 84 LYS A N 1
ATOM 643 C CA . LYS A 1 84 ? -12.375 -7.983 -8.649 1.00 95.12 84 LYS A CA 1
ATOM 644 C C . LYS A 1 84 ? -11.559 -7.416 -9.801 1.00 95.12 84 LYS A C 1
ATOM 646 O O . LYS A 1 84 ? -12.059 -6.567 -10.533 1.00 95.12 84 LYS A O 1
ATOM 651 N N . VAL A 1 85 ? -10.362 -7.958 -10.003 1.00 94.94 85 VAL A N 1
ATOM 652 C CA . VAL A 1 85 ? -9.526 -7.730 -11.192 1.00 94.94 85 VAL A CA 1
ATOM 653 C C . VAL A 1 85 ? -9.260 -9.089 -11.825 1.00 94.94 85 VAL A C 1
ATOM 655 O O . VAL A 1 85 ? -8.882 -10.030 -11.131 1.00 94.94 85 VAL A O 1
ATOM 658 N N . ASP A 1 86 ? -9.559 -9.228 -13.119 1.00 93.75 86 ASP A N 1
ATOM 659 C CA . ASP A 1 86 ? -9.459 -10.494 -13.863 1.00 93.75 86 ASP A CA 1
ATOM 660 C C . ASP A 1 86 ? -10.145 -11.688 -13.156 1.00 93.75 86 ASP A C 1
ATOM 662 O O . ASP A 1 86 ? -9.699 -12.831 -13.201 1.00 93.75 86 ASP A O 1
ATOM 666 N N . GLY A 1 87 ? -11.260 -11.412 -12.469 1.00 92.50 87 GLY A N 1
ATOM 667 C CA . GLY A 1 87 ? -12.045 -12.405 -11.730 1.00 92.50 87 GLY A CA 1
ATOM 668 C C . GLY A 1 87 ? -11.519 -12.761 -10.332 1.00 92.50 87 GLY A C 1
ATOM 669 O O . GLY A 1 87 ? -12.246 -13.432 -9.594 1.00 92.50 87 GLY A O 1
ATOM 670 N N . LYS A 1 88 ? -10.328 -12.286 -9.943 1.00 93.94 88 LYS A N 1
ATOM 671 C CA . LYS A 1 88 ? -9.730 -12.463 -8.609 1.00 93.94 88 LYS A CA 1
ATOM 672 C C . LYS A 1 88 ? -10.197 -11.367 -7.652 1.00 93.94 88 LYS A C 1
ATOM 674 O O . LYS A 1 88 ? -10.226 -10.203 -8.036 1.00 93.94 88 LYS A O 1
ATOM 679 N N . ASP A 1 89 ? -10.523 -11.733 -6.413 1.00 95.50 89 ASP A N 1
ATOM 680 C CA . ASP A 1 89 ? -10.821 -10.766 -5.352 1.00 95.50 89 ASP A CA 1
ATOM 681 C C . ASP A 1 89 ? -9.563 -9.993 -4.948 1.00 95.50 89 ASP A C 1
ATOM 683 O O . ASP A 1 89 ? -8.513 -10.578 -4.668 1.00 95.50 89 ASP A O 1
ATOM 687 N N . VAL A 1 90 ? -9.680 -8.667 -4.912 1.00 96.50 90 VAL A N 1
ATOM 688 C CA . VAL A 1 90 ? -8.572 -7.756 -4.612 1.00 96.50 90 VAL A CA 1
ATOM 689 C C . VAL A 1 90 ? -8.935 -6.782 -3.501 1.00 96.50 90 VAL A C 1
ATOM 691 O O . VAL A 1 90 ? -10.113 -6.512 -3.236 1.00 96.50 90 VAL A O 1
ATOM 694 N N . GLY A 1 91 ? -7.907 -6.268 -2.832 1.00 97.00 91 GLY A N 1
ATOM 695 C CA . GLY A 1 91 ? -8.036 -5.252 -1.803 1.00 97.00 91 GLY A CA 1
ATOM 696 C C . GLY A 1 91 ? -8.180 -3.860 -2.410 1.00 97.00 91 GLY A C 1
ATOM 697 O O . GLY A 1 91 ? -8.437 -3.729 -3.609 1.00 97.00 91 GLY A O 1
ATOM 698 N N . PRO A 1 92 ? -8.017 -2.808 -1.594 1.00 96.88 92 PRO A N 1
ATOM 699 C CA . PRO A 1 92 ? -8.136 -1.430 -2.050 1.00 96.88 92 PRO A CA 1
ATOM 700 C C . PRO A 1 92 ? -7.318 -1.150 -3.315 1.00 96.88 92 PRO A C 1
ATOM 702 O O . PRO A 1 92 ? -6.132 -1.482 -3.398 1.00 96.88 92 PRO A O 1
ATOM 705 N N . MET A 1 93 ? -7.974 -0.532 -4.295 1.00 97.44 93 MET A N 1
ATOM 706 C CA . MET A 1 93 ? -7.382 -0.158 -5.580 1.00 97.44 93 MET A CA 1
ATOM 707 C C . MET A 1 93 ? -6.562 1.128 -5.438 1.00 97.44 93 MET A C 1
ATOM 709 O O . MET A 1 93 ? -6.919 2.018 -4.658 1.00 97.44 93 MET A O 1
ATOM 713 N N . ILE A 1 94 ? -5.495 1.256 -6.222 1.00 97.00 94 ILE A N 1
ATOM 714 C CA . ILE A 1 94 ? -4.717 2.494 -6.332 1.00 97.00 94 ILE A CA 1
ATOM 715 C C . ILE A 1 94 ? -5.491 3.482 -7.211 1.00 97.00 94 ILE A C 1
ATOM 717 O O . ILE A 1 94 ? -5.825 3.174 -8.349 1.00 97.00 94 ILE A O 1
ATOM 721 N N . GLN A 1 95 ? -5.778 4.679 -6.702 1.00 95.19 95 GLN A N 1
ATOM 722 C CA . GLN A 1 95 ? -6.545 5.686 -7.428 1.00 95.19 95 GLN A CA 1
ATOM 723 C C . GLN A 1 95 ? -5.731 6.383 -8.522 1.00 95.19 95 GLN A C 1
ATOM 725 O O . GLN A 1 95 ? -4.505 6.558 -8.427 1.00 95.19 95 GLN A O 1
ATOM 730 N N . ALA A 1 96 ? -6.458 6.880 -9.524 1.00 89.38 96 ALA A N 1
ATOM 731 C CA . ALA A 1 96 ? -5.937 7.826 -10.499 1.00 89.38 96 ALA A CA 1
ATOM 732 C C . ALA A 1 96 ? -5.382 9.084 -9.798 1.00 89.38 96 ALA A C 1
ATOM 734 O O . ALA A 1 96 ? -5.929 9.563 -8.805 1.00 89.38 96 ALA A O 1
ATOM 735 N N . GLY A 1 97 ? -4.270 9.617 -10.310 1.00 84.19 97 GLY A N 1
ATOM 736 C CA . GLY A 1 97 ? -3.527 10.718 -9.678 1.00 84.19 97 GLY A CA 1
ATOM 737 C C . GLY A 1 97 ? -2.363 10.265 -8.792 1.00 84.19 97 GLY A C 1
ATOM 738 O O . GLY A 1 97 ? -1.582 11.102 -8.340 1.00 84.19 97 GLY A O 1
ATOM 739 N N . SER A 1 98 ? -2.198 8.956 -8.593 1.00 91.88 98 SER A N 1
ATOM 740 C CA . SER A 1 98 ? -0.925 8.392 -8.146 1.00 91.88 98 SER A CA 1
ATOM 741 C C . SER A 1 98 ? 0.169 8.662 -9.189 1.00 91.88 98 SER A C 1
ATOM 743 O O . SER A 1 98 ? -0.108 8.695 -10.390 1.00 91.88 98 SER A O 1
ATOM 745 N N . THR A 1 99 ? 1.412 8.865 -8.752 1.00 90.44 99 THR A N 1
ATOM 746 C CA . THR A 1 99 ? 2.517 9.280 -9.630 1.00 90.44 99 THR A CA 1
ATOM 747 C C . THR A 1 99 ? 3.742 8.387 -9.491 1.00 90.44 99 THR A C 1
ATOM 749 O O . THR A 1 99 ? 4.031 7.872 -8.413 1.00 90.44 99 THR A O 1
ATOM 752 N N . PHE A 1 100 ? 4.488 8.243 -10.587 1.00 89.19 100 PHE A N 1
ATOM 753 C CA . PHE A 1 100 ? 5.827 7.664 -10.609 1.00 89.19 100 PHE A CA 1
ATOM 754 C C . PHE A 1 100 ? 6.675 8.383 -11.663 1.00 89.19 100 PHE A C 1
ATOM 756 O O . PHE A 1 100 ? 6.244 8.551 -12.802 1.00 89.19 100 PHE A O 1
ATOM 763 N N . ASN A 1 101 ? 7.876 8.830 -11.292 1.00 84.88 101 ASN A N 1
ATOM 764 C CA . ASN A 1 101 ? 8.769 9.574 -12.195 1.00 84.88 101 ASN A CA 1
ATOM 765 C C . ASN A 1 101 ? 10.029 8.791 -12.606 1.00 84.88 101 ASN A C 1
ATOM 767 O O . ASN A 1 101 ? 11.000 9.387 -13.066 1.00 84.88 101 ASN A O 1
ATOM 771 N N . GLY A 1 102 ? 10.030 7.469 -12.415 1.00 80.81 102 GLY A N 1
ATOM 772 C CA . GLY A 1 102 ? 11.186 6.600 -12.651 1.00 80.81 102 GLY A CA 1
ATOM 773 C C . GLY A 1 102 ? 11.998 6.288 -11.394 1.00 80.81 102 GLY A C 1
ATOM 774 O O . GLY A 1 102 ? 12.700 5.283 -11.369 1.00 80.81 102 GLY A O 1
ATOM 775 N N . LEU A 1 103 ? 11.866 7.094 -10.336 1.00 84.56 103 LEU A N 1
ATOM 776 C CA . LEU A 1 103 ? 12.557 6.862 -9.065 1.00 84.56 103 LEU A CA 1
ATOM 777 C C . LEU A 1 103 ? 11.624 7.017 -7.868 1.00 84.56 103 LEU A C 1
ATOM 779 O O . LEU A 1 103 ? 11.560 6.134 -7.019 1.00 84.56 103 LEU A O 1
ATOM 783 N N . VAL A 1 104 ? 10.908 8.135 -7.810 1.00 89.31 104 VAL A N 1
ATOM 784 C CA . VAL A 1 104 ? 10.002 8.492 -6.720 1.00 89.31 104 VAL A CA 1
ATOM 785 C C . VAL A 1 104 ? 8.584 8.131 -7.123 1.00 89.31 104 VAL A C 1
ATOM 787 O O . VAL A 1 104 ? 8.167 8.423 -8.250 1.00 89.31 104 VAL A O 1
ATOM 790 N N . PHE A 1 105 ? 7.835 7.545 -6.196 1.00 91.38 105 PHE A N 1
ATOM 791 C CA . PHE A 1 105 ? 6.409 7.310 -6.361 1.00 91.38 105 PHE A CA 1
ATOM 792 C C . PHE A 1 105 ? 5.587 7.930 -5.238 1.00 91.38 105 PHE A C 1
ATOM 794 O O . PHE A 1 105 ? 6.042 8.096 -4.103 1.00 91.38 105 PHE A O 1
ATOM 801 N N . ASN A 1 106 ? 4.33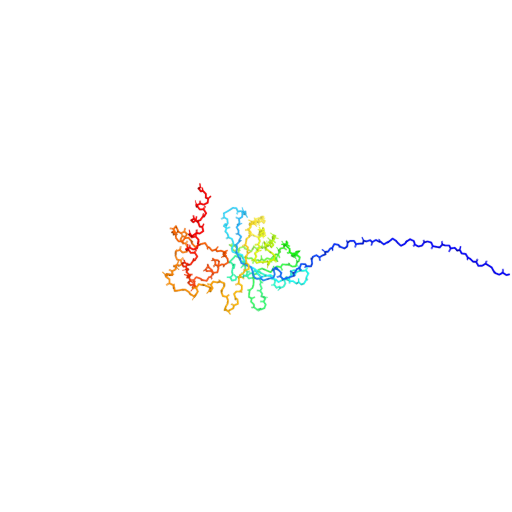5 8.214 -5.572 1.00 94.50 106 ASN A N 1
ATOM 802 C CA . ASN A 1 106 ? 3.278 8.524 -4.631 1.00 94.50 106 ASN A CA 1
ATOM 803 C C . ASN A 1 106 ? 2.035 7.726 -5.028 1.00 94.50 106 ASN A C 1
ATOM 805 O O . ASN A 1 106 ? 1.375 8.055 -6.013 1.00 94.50 106 ASN A O 1
ATOM 809 N N . LEU A 1 107 ? 1.738 6.675 -4.273 1.00 96.56 107 LEU A N 1
ATOM 810 C CA . LEU A 1 107 ? 0.576 5.817 -4.470 1.00 96.56 107 LEU A CA 1
ATOM 811 C C . LEU A 1 107 ? -0.506 6.238 -3.494 1.00 96.56 107 LEU A C 1
ATOM 813 O O . LEU A 1 107 ? -0.255 6.363 -2.298 1.00 96.56 107 LEU A O 1
ATOM 817 N N . ILE A 1 108 ? -1.714 6.433 -3.992 1.00 97.31 108 ILE A N 1
ATOM 818 C CA . ILE A 1 108 ? -2.875 6.730 -3.165 1.00 97.31 108 ILE A CA 1
ATOM 819 C C . ILE A 1 108 ? -3.912 5.663 -3.475 1.00 97.31 108 ILE A C 1
ATOM 821 O O . ILE A 1 108 ? -4.105 5.315 -4.632 1.00 97.31 108 ILE A O 1
ATOM 825 N N . THR A 1 109 ? -4.576 5.135 -2.459 1.00 97.56 109 THR A N 1
ATOM 826 C CA . THR A 1 109 ? -5.716 4.225 -2.646 1.00 97.56 109 THR A CA 1
ATOM 827 C C . THR A 1 109 ? -7.015 5.004 -2.802 1.00 97.56 109 THR A C 1
ATOM 829 O O . THR A 1 109 ? -7.132 6.135 -2.324 1.00 97.56 109 THR A O 1
ATOM 832 N N . HIS A 1 110 ? -8.007 4.388 -3.437 1.00 96.50 110 HIS A N 1
ATOM 833 C CA . HIS A 1 110 ? -9.392 4.799 -3.240 1.00 96.50 110 HIS A CA 1
ATOM 834 C C . HIS A 1 110 ? -9.791 4.641 -1.769 1.00 96.50 110 HIS A C 1
ATOM 836 O O . HIS A 1 110 ? -9.286 3.754 -1.079 1.00 96.50 110 HIS A O 1
ATOM 842 N N . ASP A 1 111 ? -10.730 5.467 -1.308 1.00 96.69 111 ASP A N 1
ATOM 843 C CA . ASP A 1 111 ? -11.358 5.267 -0.003 1.00 96.69 111 ASP A CA 1
ATOM 844 C C . ASP A 1 111 ? -11.997 3.873 0.047 1.00 96.69 111 ASP A C 1
ATOM 846 O O . ASP A 1 111 ? -12.696 3.459 -0.883 1.00 96.69 111 ASP A O 1
ATOM 850 N N . PHE A 1 112 ? -11.751 3.144 1.132 1.00 95.62 112 PHE A N 1
ATOM 851 C CA . PHE A 1 112 ? -12.299 1.810 1.353 1.00 95.62 112 PHE A CA 1
ATOM 852 C C . PHE A 1 112 ? -12.930 1.697 2.737 1.00 95.62 112 PHE A C 1
ATOM 854 O O . PHE A 1 112 ? -12.535 2.383 3.683 1.00 95.62 112 PHE A O 1
ATOM 861 N N . HIS A 1 113 ? -13.927 0.821 2.853 1.00 94.12 113 HIS A N 1
ATOM 862 C CA . HIS A 1 113 ? -14.785 0.746 4.029 1.00 94.12 113 HIS A CA 1
ATOM 863 C C . HIS A 1 113 ? -14.617 -0.577 4.770 1.00 94.12 113 HIS A C 1
ATOM 865 O O . HIS A 1 113 ? -14.493 -1.638 4.161 1.00 94.12 113 HIS A O 1
ATOM 871 N N . SER A 1 114 ? -14.627 -0.521 6.100 1.00 90.88 114 SER A N 1
ATOM 872 C CA . SER A 1 114 ? -14.603 -1.716 6.949 1.00 90.88 114 SER A CA 1
ATOM 873 C C . SER A 1 114 ? -15.415 -1.516 8.223 1.00 90.88 114 SER A C 1
ATOM 875 O O . SER A 1 114 ? -15.548 -0.394 8.711 1.00 90.88 114 SER A O 1
ATOM 877 N N . MET A 1 115 ? -15.931 -2.606 8.788 1.00 88.50 115 MET A N 1
ATOM 878 C CA . MET A 1 115 ? -16.621 -2.578 10.076 1.00 88.50 115 MET A CA 1
ATOM 879 C C . MET A 1 115 ? -15.633 -2.835 11.214 1.00 88.50 115 MET A C 1
ATOM 881 O O . MET A 1 115 ? -15.019 -3.897 11.275 1.00 88.50 115 MET A O 1
ATOM 885 N N . VAL A 1 116 ? -15.518 -1.891 12.148 1.00 85.75 116 VAL A N 1
ATOM 886 C CA . VAL A 1 116 ? -14.693 -2.017 13.359 1.00 85.75 116 VAL A CA 1
ATOM 887 C C . VAL A 1 116 ? -15.594 -1.840 14.573 1.00 85.75 116 VAL A C 1
ATOM 889 O O . VAL A 1 116 ? -16.196 -0.783 14.763 1.00 85.75 116 VAL A O 1
ATOM 892 N N . SER A 1 117 ? -15.724 -2.887 15.391 1.00 86.69 117 SER A N 1
ATOM 893 C CA . SER A 1 117 ? -16.575 -2.881 16.593 1.00 86.69 117 SER A CA 1
ATOM 894 C C . SER A 1 117 ? -18.017 -2.419 16.317 1.00 86.69 117 SER A C 1
ATOM 896 O O . SER A 1 117 ? -18.590 -1.637 17.074 1.00 86.69 117 SER A O 1
ATOM 898 N N . GLY A 1 118 ? -18.593 -2.864 15.194 1.00 88.25 118 GLY A N 1
ATOM 899 C CA . GLY A 1 118 ? -19.959 -2.513 14.787 1.00 88.25 118 GLY A CA 1
ATOM 900 C C . GLY A 1 118 ? -20.127 -1.100 14.216 1.00 88.25 118 GLY A C 1
ATOM 901 O O . GLY A 1 118 ? -21.256 -0.693 13.957 1.00 88.25 118 GLY A O 1
ATOM 902 N N . ARG A 1 119 ? -19.037 -0.356 13.994 1.00 88.75 119 ARG A N 1
ATOM 903 C CA . ARG A 1 119 ? -19.055 0.950 13.325 1.00 88.75 119 ARG A CA 1
ATOM 904 C C . ARG A 1 119 ? -18.427 0.857 11.950 1.00 88.75 119 ARG A C 1
ATOM 906 O O . ARG A 1 119 ? -17.375 0.242 11.792 1.00 88.75 119 ARG A O 1
ATOM 913 N N . GLU A 1 120 ? -19.054 1.509 10.984 1.00 92.94 120 GLU A N 1
ATOM 914 C CA . GLU A 1 120 ? -18.449 1.704 9.676 1.00 92.94 120 GLU A CA 1
ATOM 915 C C . GLU A 1 120 ? -17.272 2.673 9.796 1.00 92.94 120 GLU A C 1
ATOM 917 O O . GLU A 1 120 ? -17.335 3.701 10.477 1.00 92.94 120 GLU A O 1
ATOM 922 N N . THR A 1 121 ? -16.174 2.311 9.150 1.00 94.81 121 THR A N 1
ATOM 923 C CA . THR A 1 121 ? -14.953 3.103 9.090 1.00 94.81 121 THR A CA 1
ATOM 924 C C . THR A 1 121 ? -14.559 3.292 7.641 1.00 94.81 121 THR A C 1
ATOM 926 O O . THR A 1 121 ? -14.630 2.344 6.861 1.00 94.81 121 THR A O 1
ATOM 929 N N . THR A 1 122 ? -14.122 4.499 7.298 1.00 97.06 122 THR A N 1
ATOM 930 C CA . THR A 1 122 ? -13.571 4.817 5.977 1.00 97.06 122 THR A CA 1
ATOM 931 C C . THR A 1 122 ? -12.076 5.025 6.121 1.00 97.06 122 THR A C 1
ATOM 933 O O . THR A 1 122 ? -11.635 5.805 6.975 1.00 97.06 122 THR A O 1
ATOM 936 N N . ARG A 1 123 ? -11.301 4.322 5.304 1.00 96.88 123 ARG A N 1
ATOM 937 C CA . ARG A 1 123 ? -9.842 4.283 5.350 1.00 96.88 123 ARG A CA 1
ATOM 938 C C . ARG A 1 123 ? -9.280 4.721 4.001 1.00 96.88 123 ARG A C 1
ATOM 940 O O . ARG A 1 123 ? -9.841 4.389 2.962 1.00 96.88 123 ARG A O 1
ATOM 947 N N . ARG A 1 124 ? -8.171 5.459 4.029 1.00 97.19 124 ARG A N 1
ATOM 948 C CA . ARG A 1 124 ? -7.405 5.847 2.838 1.00 97.19 124 ARG A CA 1
ATOM 949 C C . ARG A 1 124 ? -5.921 5.732 3.118 1.00 97.19 124 ARG A C 1
ATOM 951 O O . ARG A 1 124 ? -5.429 6.351 4.062 1.00 97.19 124 ARG A O 1
ATOM 958 N N . LEU A 1 125 ? -5.221 5.000 2.266 1.00 97.19 125 LEU A N 1
ATOM 959 C CA . LEU A 1 125 ? -3.777 4.803 2.310 1.00 97.19 125 LEU A CA 1
ATOM 960 C C . LEU A 1 125 ? -3.056 5.680 1.278 1.00 97.19 125 LEU A C 1
ATOM 962 O O . LEU A 1 125 ? -3.470 5.745 0.119 1.00 97.19 125 LEU A O 1
ATOM 966 N N . VAL A 1 126 ? -1.956 6.295 1.708 1.00 97.94 126 VAL A N 1
ATOM 967 C CA . VAL A 1 126 ? -0.950 6.977 0.894 1.00 97.94 126 VAL A CA 1
ATOM 968 C C . VAL A 1 126 ? 0.418 6.349 1.169 1.00 97.94 126 VAL A C 1
ATOM 970 O O . VAL A 1 126 ? 0.834 6.238 2.324 1.00 97.94 126 VAL A O 1
ATOM 973 N N . LEU A 1 127 ? 1.121 5.958 0.109 1.00 97.00 127 LEU A N 1
ATOM 974 C CA . LEU A 1 127 ? 2.497 5.473 0.148 1.00 97.00 127 LEU A CA 1
ATOM 975 C C . LEU A 1 127 ? 3.370 6.418 -0.667 1.00 97.00 127 LEU A C 1
ATOM 977 O O . LEU A 1 127 ? 3.169 6.568 -1.872 1.00 97.00 127 LEU A O 1
ATOM 981 N N . THR A 1 128 ? 4.362 7.026 -0.034 1.00 96.81 128 THR A N 1
ATOM 982 C CA . THR A 1 128 ? 5.338 7.869 -0.728 1.00 96.81 128 THR A CA 1
ATOM 983 C C . THR A 1 128 ? 6.711 7.257 -0.552 1.00 96.81 128 THR A C 1
ATOM 985 O O . THR A 1 128 ? 7.104 6.945 0.566 1.00 96.81 128 THR A O 1
ATOM 988 N N . GLY A 1 129 ? 7.459 7.069 -1.632 1.00 93.38 129 GLY A N 1
ATOM 989 C CA . GLY A 1 129 ? 8.713 6.339 -1.528 1.00 93.38 129 GLY A CA 1
ATOM 990 C C . GLY A 1 129 ? 9.599 6.434 -2.749 1.00 93.38 129 GLY A C 1
ATOM 991 O O . GLY A 1 129 ? 9.333 7.188 -3.689 1.00 93.38 129 GLY A O 1
ATOM 992 N N . VAL A 1 130 ? 10.672 5.653 -2.701 1.00 86.25 130 VAL A N 1
ATOM 993 C CA . VAL A 1 130 ? 11.652 5.530 -3.776 1.00 86.25 130 VAL A CA 1
ATOM 994 C C . VAL A 1 130 ? 11.862 4.071 -4.152 1.00 86.25 130 VAL A C 1
ATOM 996 O O . VAL A 1 130 ? 11.798 3.175 -3.307 1.00 86.25 130 VAL A O 1
ATOM 999 N N . SER A 1 131 ? 12.151 3.839 -5.429 1.00 80.44 131 SER A N 1
ATOM 1000 C CA . SER A 1 131 ? 12.775 2.598 -5.877 1.00 80.44 131 SER A CA 1
ATOM 1001 C C . SER A 1 131 ? 14.205 2.543 -5.351 1.00 80.44 131 SER A C 1
ATOM 1003 O O . SER A 1 131 ? 15.011 3.423 -5.654 1.00 80.44 131 SER A O 1
ATOM 1005 N N . ALA A 1 132 ? 14.523 1.527 -4.550 1.00 64.25 132 ALA A N 1
ATOM 1006 C CA . ALA A 1 132 ? 15.827 1.396 -3.903 1.00 64.25 132 ALA A CA 1
ATOM 1007 C C . ALA A 1 132 ? 16.939 0.972 -4.881 1.00 64.25 132 ALA A C 1
ATOM 1009 O O . ALA A 1 132 ? 18.119 1.133 -4.580 1.00 64.25 132 ALA A O 1
ATOM 1010 N N . ASN A 1 133 ? 16.586 0.441 -6.056 1.00 63.84 133 ASN A N 1
ATOM 1011 C CA . ASN A 1 133 ? 17.539 0.033 -7.084 1.00 63.84 133 ASN A CA 1
ATOM 1012 C C . ASN A 1 133 ? 17.029 0.338 -8.509 1.00 63.84 133 ASN A C 1
ATOM 1014 O O . ASN A 1 133 ? 15.827 0.541 -8.708 1.00 63.84 133 ASN A O 1
ATOM 1018 N N . PRO A 1 134 ? 17.924 0.357 -9.519 1.00 65.38 134 PRO A N 1
ATOM 1019 C CA . PRO A 1 134 ? 17.544 0.579 -10.918 1.00 65.38 134 PRO A CA 1
ATOM 1020 C C . PRO A 1 134 ? 16.599 -0.496 -11.470 1.00 65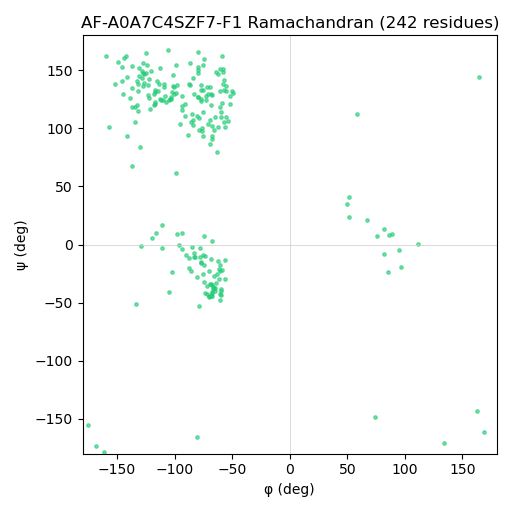.38 134 PRO A C 1
ATOM 1022 O O . PRO A 1 134 ? 15.923 -0.272 -12.466 1.00 65.38 134 PRO A O 1
ATOM 1025 N N . THR A 1 135 ? 16.569 -1.671 -10.836 1.00 69.94 135 THR A N 1
ATOM 1026 C CA . THR A 1 135 ? 15.751 -2.814 -11.250 1.00 69.94 135 THR A CA 1
ATOM 1027 C C . THR A 1 135 ? 14.340 -2.796 -10.660 1.00 69.94 135 THR A C 1
ATOM 1029 O O . THR A 1 135 ? 13.491 -3.566 -11.103 1.00 69.94 135 THR A O 1
ATOM 1032 N N . GLY A 1 136 ? 14.073 -1.929 -9.678 1.00 75.19 136 GLY A N 1
ATOM 1033 C CA . GLY A 1 136 ? 12.779 -1.837 -9.007 1.00 75.19 136 GLY A CA 1
ATOM 1034 C C . GLY A 1 136 ? 12.415 -3.053 -8.165 1.00 75.19 136 GLY A C 1
ATOM 1035 O O . GLY A 1 136 ? 11.241 -3.255 -7.873 1.00 75.19 136 GLY A O 1
ATOM 1036 N N . ASN A 1 137 ? 13.389 -3.868 -7.757 1.00 84.62 137 ASN A N 1
ATOM 1037 C CA . ASN A 1 137 ? 13.128 -5.075 -6.966 1.00 84.62 137 ASN A CA 1
ATOM 1038 C C . ASN A 1 137 ? 12.840 -4.771 -5.492 1.00 84.62 137 ASN A C 1
ATOM 1040 O O . ASN A 1 137 ? 12.355 -5.641 -4.780 1.00 84.62 137 ASN A O 1
ATOM 1044 N N . SER A 1 138 ? 13.144 -3.565 -5.015 1.00 86.44 138 SER A N 1
ATOM 1045 C CA . SER A 1 138 ? 12.781 -3.136 -3.668 1.00 86.44 138 SER A CA 1
ATOM 1046 C C . SER A 1 138 ? 12.362 -1.678 -3.666 1.00 86.44 138 SER A C 1
ATOM 1048 O O . SER A 1 138 ? 12.908 -0.853 -4.402 1.00 86.44 138 SER A O 1
ATOM 1050 N N . ILE A 1 139 ? 11.389 -1.380 -2.819 1.00 90.69 139 ILE A N 1
ATOM 1051 C CA . ILE A 1 139 ? 10.852 -0.049 -2.606 1.00 90.69 139 ILE A CA 1
ATOM 1052 C C . ILE A 1 139 ? 10.748 0.221 -1.114 1.00 90.69 139 ILE A C 1
ATOM 1054 O O . ILE A 1 139 ? 10.373 -0.645 -0.320 1.00 90.69 139 ILE A O 1
ATOM 1058 N N . THR A 1 140 ? 11.072 1.448 -0.737 1.00 93.88 140 THR A N 1
ATOM 1059 C CA . THR A 1 140 ? 11.021 1.896 0.651 1.00 93.88 140 THR A CA 1
ATOM 1060 C C . THR A 1 140 ? 10.420 3.285 0.721 1.00 93.88 140 THR A C 1
ATOM 1062 O O . THR A 1 140 ? 10.476 4.057 -0.244 1.00 93.88 140 THR A O 1
ATOM 1065 N N . GLY A 1 141 ? 9.808 3.614 1.852 1.00 96.00 141 GLY A N 1
ATOM 1066 C CA . GLY A 1 141 ? 9.175 4.913 1.994 1.00 96.00 141 GLY A CA 1
ATOM 1067 C C . GLY A 1 141 ? 8.292 5.044 3.215 1.00 96.00 141 GLY A C 1
ATOM 1068 O O . GLY A 1 141 ? 8.396 4.281 4.175 1.00 96.00 141 GLY A O 1
ATOM 1069 N N . THR A 1 142 ? 7.420 6.042 3.162 1.00 97.69 142 THR A N 1
ATOM 1070 C CA . THR A 1 142 ? 6.486 6.394 4.218 1.00 97.69 142 THR A CA 1
ATOM 1071 C C . THR A 1 142 ? 5.092 5.867 3.912 1.00 97.69 142 THR A C 1
ATOM 1073 O O . THR A 1 142 ? 4.566 5.980 2.804 1.00 97.69 142 THR A O 1
ATOM 1076 N N . TYR A 1 143 ? 4.489 5.295 4.942 1.00 97.69 143 TYR A N 1
ATOM 1077 C CA . TYR A 1 143 ? 3.102 4.871 4.990 1.00 97.69 143 TYR A CA 1
ATOM 1078 C C . TYR A 1 143 ? 2.299 5.925 5.740 1.00 97.69 143 TYR A C 1
ATOM 1080 O O . TYR A 1 143 ? 2.678 6.300 6.853 1.00 97.69 143 TYR A O 1
ATOM 1088 N N . VAL A 1 144 ? 1.188 6.379 5.165 1.00 98.31 144 VAL A N 1
ATOM 1089 C CA . VAL A 1 144 ? 0.212 7.234 5.845 1.00 98.31 144 VAL A CA 1
ATOM 1090 C C . VAL A 1 144 ? -1.185 6.716 5.562 1.00 98.31 144 VAL A C 1
ATOM 1092 O O . VAL A 1 144 ? -1.653 6.729 4.429 1.00 98.31 144 VAL A O 1
ATOM 1095 N N . GLU A 1 145 ? -1.890 6.324 6.608 1.00 97.50 145 GLU A N 1
ATOM 1096 C CA . GLU A 1 145 ? -3.278 5.912 6.539 1.00 97.50 145 GLU A CA 1
ATOM 1097 C C . GLU A 1 145 ? -4.160 6.852 7.354 1.00 97.50 145 GLU A C 1
ATOM 1099 O O . GLU A 1 145 ? -3.888 7.139 8.517 1.00 97.50 145 GLU A O 1
ATOM 1104 N N . THR A 1 146 ? -5.248 7.319 6.751 1.00 97.44 146 THR A N 1
ATOM 1105 C CA . THR A 1 146 ? -6.291 8.080 7.443 1.00 97.44 146 THR A CA 1
ATOM 1106 C C . THR A 1 146 ? -7.497 7.185 7.677 1.00 97.44 146 THR A C 1
A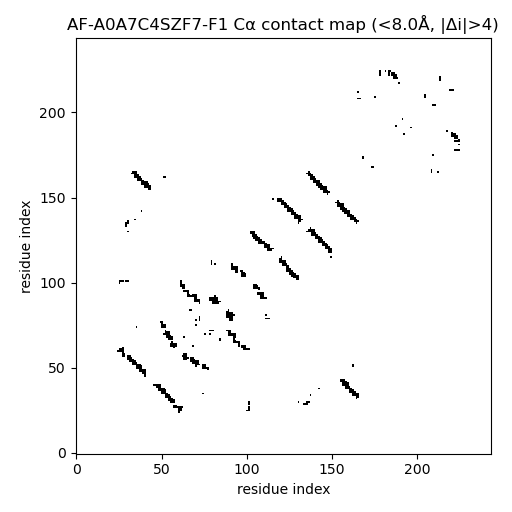TOM 1108 O O . THR A 1 146 ? -8.037 6.639 6.722 1.00 97.44 146 THR A O 1
ATOM 1111 N N . ILE A 1 147 ? -7.938 7.066 8.929 1.00 95.75 147 ILE A N 1
ATOM 1112 C CA . ILE A 1 147 ? -9.093 6.273 9.357 1.00 95.75 147 ILE A CA 1
ATOM 1113 C C . ILE A 1 147 ? -10.140 7.218 9.943 1.00 95.75 147 ILE A C 1
ATOM 1115 O O . ILE A 1 147 ? -9.882 7.940 10.905 1.00 95.75 147 ILE A O 1
ATOM 1119 N N . SER A 1 148 ? -11.345 7.204 9.393 1.00 96.38 148 SER A N 1
ATOM 1120 C CA . SER A 1 148 ? -12.478 8.025 9.833 1.00 96.38 148 SER A CA 1
ATOM 1121 C C . SER A 1 148 ? -13.693 7.151 10.162 1.00 96.38 148 SER A C 1
ATOM 1123 O O . SER A 1 148 ? -13.702 5.959 9.869 1.00 96.38 148 SER A O 1
ATOM 1125 N N . GLY A 1 149 ? -14.690 7.707 10.856 1.00 92.56 149 GLY A N 1
ATOM 1126 C CA . GLY A 1 149 ? -15.902 6.985 11.282 1.00 92.56 149 GLY A CA 1
ATOM 1127 C C . GLY A 1 149 ? -15.775 6.215 12.607 1.00 92.56 149 GLY A C 1
ATOM 1128 O O . GLY A 1 149 ? -16.767 6.032 13.309 1.00 92.56 149 GLY A O 1
ATOM 1129 N N . TYR A 1 150 ? -14.557 5.843 13.021 1.00 88.00 150 TYR A N 1
ATOM 1130 C CA . TYR A 1 150 ? -14.335 5.140 14.293 1.00 88.00 150 TYR A CA 1
ATOM 1131 C C . TYR A 1 150 ? -14.364 6.073 15.521 1.00 88.00 150 TYR A C 1
ATOM 1133 O O . TYR A 1 150 ? -15.114 5.846 16.477 1.00 88.00 150 TYR A O 1
ATOM 1141 N N . LEU A 1 151 ? -13.559 7.141 15.481 1.00 90.31 151 LEU A N 1
ATOM 1142 C CA . LEU A 1 151 ? -13.429 8.165 16.525 1.00 90.31 151 LEU A CA 1
ATOM 1143 C C . LEU A 1 151 ? -14.126 9.469 16.108 1.00 90.31 151 LEU A C 1
ATOM 1145 O O . LEU A 1 151 ? -14.454 9.669 14.942 1.00 90.31 151 LEU A O 1
ATOM 1149 N N . HIS A 1 152 ? -14.303 10.394 17.059 1.00 90.12 152 HIS A N 1
ATOM 1150 C CA . HIS A 1 152 ? -14.890 11.714 16.784 1.00 90.12 152 HIS A CA 1
ATOM 1151 C C . HIS A 1 152 ? -14.067 12.549 15.785 1.00 90.12 152 HIS A C 1
ATOM 1153 O O . HIS A 1 152 ? -14.620 13.362 15.051 1.00 90.12 152 HIS A O 1
ATOM 1159 N N . LYS A 1 153 ? -12.745 12.347 15.752 1.00 93.38 153 LYS A N 1
ATOM 1160 C CA . LYS A 1 153 ? -11.838 12.931 14.758 1.00 93.38 153 LYS A CA 1
ATOM 1161 C C . LYS A 1 153 ? -11.134 11.807 13.993 1.00 93.38 153 LYS A C 1
ATOM 1163 O O . LYS A 1 153 ? -10.892 10.765 14.603 1.00 93.38 153 LYS A O 1
ATOM 1168 N N . PRO A 1 154 ? -10.779 12.003 12.710 1.00 94.88 154 PRO A N 1
ATOM 1169 C CA . PRO A 1 154 ? -10.000 11.019 11.970 1.00 94.88 154 PRO A CA 1
ATOM 1170 C C . PRO A 1 154 ? -8.685 10.685 12.683 1.00 94.88 154 PRO A C 1
ATOM 1172 O O . PRO A 1 154 ? -7.987 11.577 13.167 1.00 94.88 154 PRO A O 1
ATOM 1175 N N . LEU A 1 155 ? -8.359 9.399 12.738 1.00 94.94 155 LEU A N 1
ATOM 1176 C CA . LEU A 1 155 ? -7.069 8.895 13.184 1.00 94.94 155 LEU A CA 1
ATOM 1177 C C . LEU A 1 155 ? -6.119 8.853 11.988 1.00 94.94 155 LEU A C 1
ATOM 1179 O O . LEU A 1 155 ? -6.509 8.436 10.902 1.00 94.94 155 LEU A O 1
ATOM 1183 N N . THR A 1 156 ? -4.870 9.261 12.183 1.00 97.06 156 THR A N 1
ATOM 1184 C CA . THR A 1 156 ? -3.809 9.075 11.189 1.00 97.06 156 THR A CA 1
ATOM 1185 C C . THR A 1 156 ? -2.795 8.079 11.725 1.00 97.06 156 THR A C 1
ATOM 1187 O O . THR A 1 156 ? -2.261 8.283 12.815 1.00 97.06 156 THR A O 1
ATOM 1190 N N . VAL A 1 157 ? -2.553 7.017 10.965 1.00 96.81 157 VAL A N 1
ATOM 1191 C CA . VAL A 1 157 ? -1.517 6.019 11.221 1.00 96.81 157 VAL A CA 1
ATOM 1192 C C . VAL A 1 157 ? -0.365 6.286 10.263 1.00 96.81 157 VAL A C 1
ATOM 1194 O O . VAL A 1 157 ? -0.574 6.387 9.058 1.00 96.81 157 VAL A O 1
ATOM 1197 N N . THR A 1 158 ? 0.850 6.414 10.778 1.00 98.12 158 THR A N 1
ATOM 1198 C CA . THR A 1 158 ? 2.056 6.633 9.983 1.00 98.12 158 THR A CA 1
ATOM 1199 C C . THR A 1 158 ? 3.099 5.574 10.277 1.00 98.12 158 THR A C 1
ATOM 1201 O O . THR A 1 158 ? 3.228 5.120 11.413 1.00 98.12 158 THR A O 1
ATOM 1204 N N . GLY A 1 159 ? 3.891 5.220 9.277 1.00 97.44 159 GLY A N 1
ATOM 1205 C CA . GLY A 1 159 ? 4.981 4.265 9.424 1.00 97.44 159 GLY A CA 1
ATOM 1206 C C . GLY A 1 159 ? 5.990 4.369 8.296 1.00 97.44 159 GLY A C 1
ATOM 1207 O O . GLY A 1 159 ? 5.848 5.197 7.397 1.00 97.44 159 GLY A O 1
ATOM 1208 N N . ASN A 1 160 ? 6.994 3.503 8.342 1.00 97.06 160 ASN A N 1
ATOM 1209 C CA . ASN A 1 160 ? 7.927 3.307 7.239 1.00 97.06 160 ASN A CA 1
ATOM 1210 C C . ASN A 1 160 ? 7.738 1.903 6.683 1.00 97.06 160 ASN A C 1
ATOM 1212 O O . ASN A 1 160 ? 7.597 0.961 7.460 1.00 97.06 160 ASN A O 1
ATOM 1216 N N . PHE A 1 161 ? 7.746 1.757 5.366 1.00 95.19 161 PHE A N 1
ATOM 1217 C CA . PHE A 1 161 ? 7.627 0.456 4.725 1.00 95.19 161 PHE A CA 1
ATOM 1218 C C . PHE A 1 161 ? 8.912 0.058 4.016 1.00 95.19 161 PHE A C 1
ATOM 1220 O O . PHE A 1 161 ? 9.667 0.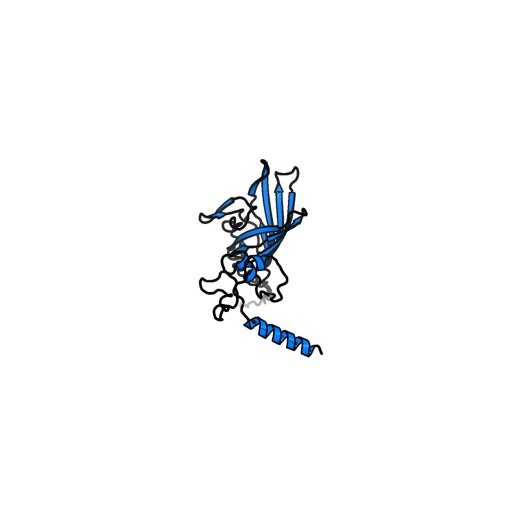903 3.520 1.00 95.19 161 PHE A O 1
ATOM 1227 N N . VAL A 1 162 ? 9.104 -1.253 3.929 1.00 93.50 162 VAL A N 1
ATOM 1228 C CA . VAL A 1 162 ? 10.073 -1.895 3.046 1.00 93.50 162 VAL A CA 1
ATOM 1229 C C . VAL A 1 162 ? 9.344 -3.025 2.347 1.00 93.50 162 VAL A C 1
ATOM 1231 O O . VAL A 1 162 ? 8.821 -3.923 3.007 1.00 93.50 162 VAL A O 1
ATOM 1234 N N . LEU A 1 163 ? 9.296 -2.967 1.019 1.00 91.62 163 LEU A N 1
ATOM 1235 C CA . LEU A 1 163 ? 8.680 -4.000 0.199 1.00 91.62 163 LEU A CA 1
ATOM 1236 C C . LEU A 1 163 ? 9.668 -4.470 -0.859 1.00 91.62 163 LEU A C 1
ATOM 1238 O O . LEU A 1 163 ? 10.486 -3.699 -1.370 1.00 91.62 163 LEU A O 1
ATOM 1242 N N . VAL A 1 164 ? 9.578 -5.746 -1.193 1.00 90.31 164 VAL A N 1
ATOM 1243 C CA . VAL A 1 164 ? 10.429 -6.405 -2.173 1.00 90.31 164 VAL A CA 1
ATOM 1244 C C . VAL A 1 164 ? 9.573 -7.141 -3.187 1.00 90.31 164 VAL A C 1
ATOM 1246 O O . VAL A 1 164 ? 8.531 -7.708 -2.855 1.00 90.31 164 VAL A O 1
ATOM 1249 N N . ARG A 1 165 ? 10.016 -7.124 -4.438 1.00 88.75 165 ARG A N 1
ATOM 1250 C CA . ARG A 1 165 ? 9.444 -7.959 -5.482 1.00 88.75 165 ARG A CA 1
ATOM 1251 C C . ARG A 1 165 ? 9.858 -9.405 -5.199 1.00 88.75 165 ARG A C 1
ATOM 1253 O O . ARG A 1 165 ? 11.050 -9.647 -4.994 1.00 88.75 165 ARG A O 1
ATOM 1260 N N . PRO A 1 166 ? 8.924 -10.370 -5.183 1.00 79.69 166 PRO A N 1
ATOM 1261 C CA . PRO A 1 166 ? 9.293 -11.776 -5.096 1.00 79.69 166 PRO A CA 1
ATOM 1262 C C . PRO A 1 166 ? 10.214 -12.116 -6.270 1.00 79.69 166 PRO A C 1
ATOM 1264 O O . PRO A 1 166 ? 9.963 -11.711 -7.408 1.00 79.69 166 PRO A O 1
ATOM 1267 N N . VAL A 1 167 ? 11.269 -12.885 -6.022 1.00 69.12 167 VAL A N 1
ATOM 1268 C CA . VAL A 1 167 ? 12.074 -13.417 -7.122 1.00 69.12 167 VAL A CA 1
ATOM 1269 C C . VAL A 1 167 ? 11.176 -14.373 -7.900 1.00 69.12 167 VAL A C 1
ATOM 1271 O O . VAL A 1 167 ? 10.813 -15.440 -7.400 1.00 69.12 167 VAL A O 1
ATOM 1274 N N . THR A 1 168 ? 10.785 -13.992 -9.119 1.00 53.72 168 THR A N 1
ATOM 1275 C CA . THR A 1 168 ? 10.131 -14.911 -10.050 1.00 53.72 168 THR A CA 1
ATOM 1276 C C . THR A 1 168 ? 11.177 -15.925 -10.475 1.00 53.72 168 THR A C 1
ATOM 1278 O O . THR A 1 168 ? 11.886 -15.741 -11.466 1.00 53.72 168 THR A O 1
ATOM 1281 N N . THR A 1 169 ? 11.321 -16.982 -9.681 1.00 41.75 169 THR A N 1
ATOM 1282 C CA . THR A 1 169 ? 12.047 -18.165 -10.115 1.00 41.75 169 THR A CA 1
ATOM 1283 C C . THR A 1 169 ? 11.313 -18.673 -11.344 1.00 41.75 169 THR A C 1
ATOM 1285 O O . THR A 1 169 ? 10.137 -19.036 -11.305 1.00 41.75 169 THR A O 1
ATOM 1288 N N . THR A 1 170 ? 11.989 -18.617 -12.487 1.00 37.28 170 THR A N 1
ATOM 1289 C CA . THR A 1 170 ? 11.540 -19.390 -13.642 1.00 37.28 170 THR A CA 1
ATOM 1290 C C . THR A 1 170 ? 11.451 -20.838 -13.154 1.00 37.28 170 THR A C 1
ATOM 1292 O O . THR A 1 170 ? 12.393 -21.266 -12.479 1.00 37.28 170 THR A O 1
ATOM 1295 N N . PRO A 1 171 ? 10.365 -21.590 -13.412 1.00 36.97 171 PRO A N 1
ATOM 1296 C CA . PRO A 1 171 ? 10.303 -22.995 -13.024 1.00 36.97 171 PRO A CA 1
ATOM 1297 C C . PRO A 1 171 ? 11.538 -23.714 -13.591 1.00 36.97 171 PRO A C 1
ATOM 1299 O O . PRO A 1 171 ? 11.647 -23.877 -14.803 1.00 36.97 171 PRO A O 1
ATOM 1302 N N . GLY A 1 172 ? 12.505 -24.051 -12.731 1.00 38.03 172 GLY A N 1
ATOM 1303 C CA . GLY A 1 172 ? 13.782 -24.662 -13.126 1.00 38.03 172 GLY A CA 1
ATOM 1304 C C . GLY A 1 172 ? 15.054 -23.818 -12.958 1.00 38.03 172 GLY A C 1
ATOM 1305 O O . GLY A 1 172 ? 16.122 -24.327 -13.273 1.00 38.03 172 GLY A O 1
ATOM 1306 N N . VAL A 1 173 ? 14.986 -22.581 -12.455 1.00 37.00 173 VAL A N 1
ATOM 1307 C CA . VAL A 1 173 ? 16.182 -21.824 -12.039 1.00 37.00 173 VAL A CA 1
ATOM 1308 C C . VAL A 1 173 ? 15.949 -21.288 -10.635 1.00 37.00 173 VAL A C 1
ATOM 1310 O O . VAL A 1 173 ? 15.500 -20.157 -10.434 1.00 37.00 173 VAL A O 1
ATOM 1313 N N . TYR A 1 174 ? 16.221 -22.126 -9.643 1.00 42.50 174 TYR A N 1
ATOM 1314 C CA . TYR A 1 174 ? 16.383 -21.630 -8.286 1.00 42.50 174 TYR A CA 1
ATOM 1315 C C . TYR A 1 174 ? 17.782 -21.006 -8.216 1.00 42.50 174 TYR A C 1
ATOM 1317 O O . TYR A 1 174 ? 18.771 -21.673 -8.491 1.00 42.50 174 TYR A O 1
ATOM 1325 N N . ALA A 1 175 ? 17.917 -19.744 -7.811 1.00 40.25 175 ALA A N 1
ATOM 1326 C CA . ALA A 1 175 ? 19.245 -19.221 -7.460 1.00 40.25 175 ALA A CA 1
ATOM 1327 C C . ALA A 1 175 ? 19.855 -19.981 -6.256 1.00 40.25 175 ALA A C 1
ATOM 1329 O O . ALA A 1 175 ? 21.060 -19.943 -6.040 1.00 40.25 175 ALA A O 1
ATOM 1330 N N . CYS A 1 176 ? 19.035 -20.752 -5.531 1.00 43.34 176 CYS A N 1
ATOM 1331 C CA . CYS A 1 176 ? 19.460 -21.679 -4.486 1.00 43.34 176 CYS A CA 1
ATOM 1332 C C . CYS A 1 176 ? 19.926 -23.057 -5.012 1.00 43.34 176 CYS A C 1
ATOM 1334 O O . CYS A 1 176 ? 20.414 -23.858 -4.224 1.00 43.34 176 CYS A O 1
ATOM 1336 N N . GLN A 1 177 ? 19.783 -23.372 -6.309 1.00 40.97 177 GLN A N 1
ATOM 1337 C CA . GLN A 1 177 ? 20.027 -24.728 -6.845 1.00 40.97 177 GLN A CA 1
ATOM 1338 C C . GLN A 1 177 ? 21.498 -25.125 -6.971 1.00 40.97 177 GLN A C 1
ATOM 1340 O O . GLN A 1 177 ? 21.792 -26.294 -7.198 1.00 40.97 177 GLN A O 1
ATOM 1345 N N . ASN A 1 178 ? 22.444 -24.208 -6.771 1.00 39.91 178 ASN A N 1
ATOM 1346 C CA . ASN A 1 178 ? 23.854 -24.602 -6.702 1.00 39.91 178 ASN A CA 1
ATOM 1347 C C . ASN A 1 178 ? 24.221 -25.299 -5.376 1.00 39.91 178 ASN A C 1
ATOM 1349 O O . ASN A 1 178 ? 25.395 -25.582 -5.145 1.00 39.91 178 ASN A O 1
ATOM 1353 N N . LEU A 1 179 ? 23.237 -25.605 -4.523 1.00 43.72 179 LEU A N 1
ATOM 1354 C CA . LEU A 1 179 ? 23.387 -26.507 -3.380 1.00 43.72 179 LEU A CA 1
ATOM 1355 C C . LEU A 1 179 ? 23.133 -27.984 -3.738 1.00 43.72 179 LEU A C 1
ATOM 1357 O O . LEU A 1 179 ? 23.650 -28.853 -3.047 1.00 43.72 179 LEU A O 1
ATOM 1361 N N . ASP A 1 180 ? 22.430 -28.280 -4.840 1.00 39.66 180 ASP A N 1
ATOM 1362 C CA . ASP A 1 180 ? 22.011 -29.649 -5.205 1.00 39.66 180 ASP A CA 1
ATOM 1363 C C . ASP A 1 180 ? 23.130 -30.509 -5.831 1.00 39.66 180 ASP A C 1
ATOM 1365 O O . ASP A 1 180 ? 22.925 -31.683 -6.134 1.00 39.66 180 ASP A O 1
ATOM 1369 N N . LEU A 1 181 ? 24.327 -29.949 -6.046 1.00 41.03 181 LEU A N 1
ATOM 1370 C CA . LEU A 1 181 ? 25.471 -30.672 -6.622 1.00 41.03 181 LEU A CA 1
ATOM 1371 C C . LEU A 1 181 ? 26.467 -31.200 -5.577 1.00 41.03 181 LEU A C 1
ATOM 1373 O O . LEU A 1 181 ? 27.544 -31.664 -5.953 1.00 41.03 181 LEU A O 1
ATOM 1377 N N . LEU A 1 182 ? 26.146 -31.133 -4.282 1.00 42.31 182 LEU A N 1
ATOM 1378 C CA . LEU A 1 182 ? 27.024 -31.600 -3.207 1.00 42.31 182 LEU A CA 1
ATOM 1379 C C . LEU A 1 182 ? 26.225 -32.381 -2.153 1.00 42.31 182 LEU A C 1
ATOM 1381 O O . LEU A 1 182 ? 25.152 -31.949 -1.745 1.00 42.31 182 LEU A O 1
ATOM 1385 N N . ASP A 1 183 ? 26.764 -33.528 -1.726 1.00 38.66 183 ASP A N 1
ATOM 1386 C CA . ASP A 1 183 ? 26.119 -34.455 -0.787 1.00 38.66 183 ASP A CA 1
ATOM 1387 C C . ASP A 1 183 ? 25.630 -33.742 0.498 1.00 38.66 183 ASP A C 1
ATOM 1389 O O . ASP A 1 183 ? 26.418 -33.045 1.152 1.00 38.66 183 ASP A O 1
ATOM 1393 N N . PRO A 1 184 ? 24.352 -33.906 0.897 1.00 41.62 184 PRO A N 1
ATOM 1394 C CA . PRO A 1 184 ? 23.787 -33.237 2.066 1.00 41.62 184 PRO A CA 1
ATOM 1395 C C . PRO A 1 184 ? 24.330 -33.829 3.376 1.00 41.62 184 PRO A C 1
ATOM 1397 O O . PRO A 1 184 ? 24.371 -35.047 3.549 1.00 41.62 184 PRO A O 1
ATOM 1400 N N . ILE A 1 185 ? 24.701 -32.965 4.330 1.00 41.88 185 ILE A N 1
ATOM 1401 C CA . ILE A 1 185 ? 25.178 -33.359 5.676 1.00 41.88 185 ILE A CA 1
ATOM 1402 C C . ILE A 1 185 ? 24.267 -32.906 6.832 1.00 41.88 185 ILE A C 1
ATOM 1404 O O . ILE A 1 185 ? 24.628 -33.072 7.994 1.00 41.88 185 ILE A O 1
ATOM 1408 N N . GLY A 1 186 ? 23.063 -32.405 6.548 1.00 46.94 186 GLY A N 1
ATOM 1409 C CA . GLY A 1 186 ? 22.053 -32.130 7.574 1.00 46.94 186 GLY A CA 1
ATOM 1410 C C . GLY A 1 186 ? 20.923 -31.230 7.079 1.00 46.94 186 GLY A C 1
ATOM 1411 O O . GLY A 1 186 ? 21.155 -30.331 6.274 1.00 46.94 186 GLY A O 1
ATOM 1412 N N . GLU A 1 187 ? 19.706 -31.485 7.559 1.00 44.34 187 GLU A N 1
ATOM 1413 C CA . GLU A 1 187 ? 18.542 -30.611 7.377 1.00 44.34 187 GLU A CA 1
ATOM 1414 C C . GLU A 1 187 ? 18.434 -29.675 8.588 1.00 44.34 187 GLU A C 1
ATOM 1416 O O . GLU A 1 187 ? 18.422 -30.146 9.725 1.00 44.34 187 GLU A O 1
ATOM 1421 N N . LEU A 1 188 ? 18.342 -28.362 8.355 1.00 42.72 188 LEU A N 1
ATOM 1422 C CA . LEU A 1 188 ? 17.957 -27.408 9.399 1.00 42.72 188 LEU A CA 1
ATOM 1423 C C . LEU A 1 188 ? 16.436 -27.432 9.557 1.00 42.72 188 LEU A C 1
ATOM 1425 O O . LEU A 1 188 ? 15.690 -27.262 8.588 1.00 42.72 188 LEU A O 1
ATOM 1429 N N . THR A 1 189 ? 15.966 -27.625 10.783 1.00 47.53 189 THR A N 1
ATOM 1430 C CA . THR A 1 189 ? 14.537 -27.638 11.090 1.00 47.53 189 THR A CA 1
ATOM 1431 C C . THR A 1 189 ? 13.979 -26.217 11.188 1.00 47.53 189 THR A C 1
ATOM 1433 O O . THR A 1 189 ? 14.661 -25.265 11.569 1.00 47.53 189 THR A O 1
ATOM 1436 N N . LEU A 1 190 ? 12.683 -26.062 10.898 1.00 44.91 190 LEU A N 1
ATOM 1437 C CA . LEU A 1 190 ? 11.982 -24.772 10.962 1.00 44.91 190 LEU A CA 1
ATOM 1438 C C . LEU A 1 190 ? 12.080 -24.105 12.352 1.00 44.91 190 LEU A C 1
ATOM 1440 O O . LEU A 1 190 ? 12.106 -22.881 12.463 1.00 44.91 190 LEU A O 1
ATOM 1444 N N . ASN A 1 191 ? 12.183 -24.919 13.405 1.00 42.50 191 ASN A N 1
ATOM 1445 C CA . ASN A 1 191 ? 12.329 -24.461 14.785 1.00 42.50 191 ASN A CA 1
ATOM 1446 C C . ASN A 1 191 ? 13.699 -23.814 15.045 1.00 42.50 191 ASN A C 1
ATOM 1448 O O . ASN A 1 191 ? 13.785 -22.861 15.815 1.00 42.50 191 ASN A O 1
ATOM 1452 N N . GLU A 1 192 ? 14.758 -24.297 14.393 1.00 43.00 192 GLU A N 1
ATOM 1453 C CA . GLU A 1 192 ? 16.116 -23.754 14.536 1.00 43.00 192 GLU A CA 1
ATOM 1454 C C . GLU A 1 192 ? 16.242 -22.388 13.849 1.00 43.00 192 GLU A C 1
ATOM 1456 O O . GLU A 1 192 ? 16.855 -21.475 14.399 1.00 43.00 192 GLU A O 1
ATOM 1461 N N . ILE A 1 193 ? 15.558 -22.202 12.714 1.00 48.81 193 ILE A N 1
ATOM 1462 C CA . ILE A 1 193 ? 15.485 -20.918 11.996 1.00 48.81 193 ILE A CA 1
ATOM 1463 C C . ILE A 1 193 ? 14.705 -19.873 12.811 1.00 48.81 193 ILE A C 1
ATOM 1465 O O . ILE A 1 193 ? 15.106 -18.711 12.895 1.00 48.81 193 ILE A O 1
ATOM 1469 N N . GLN A 1 194 ? 13.594 -20.272 13.438 1.00 41.09 194 GLN A N 1
ATOM 1470 C CA . GLN A 1 194 ? 12.724 -19.360 14.191 1.00 41.09 194 GLN A CA 1
ATOM 1471 C C . GLN A 1 194 ? 13.286 -18.950 15.559 1.00 41.09 194 GLN A C 1
ATOM 1473 O O . GLN A 1 194 ? 12.941 -17.881 16.062 1.00 41.09 194 GLN A O 1
ATOM 1478 N N . ALA A 1 195 ? 14.151 -19.766 16.168 1.00 43.00 195 ALA A N 1
ATOM 1479 C CA . ALA A 1 195 ? 14.675 -19.506 17.508 1.00 43.00 195 ALA A CA 1
ATOM 1480 C C . ALA A 1 195 ? 15.711 -18.368 17.572 1.00 43.00 195 ALA A C 1
ATOM 1482 O O . ALA A 1 195 ? 16.090 -17.975 18.676 1.00 43.00 195 ALA A O 1
ATOM 1483 N N . GLY A 1 196 ? 16.203 -17.857 16.432 1.00 41.97 196 GLY A N 1
ATOM 1484 C CA . GLY A 1 196 ? 17.259 -16.832 16.395 1.00 41.97 196 GLY A CA 1
ATOM 1485 C C . GLY A 1 196 ? 18.494 -17.200 17.232 1.00 41.97 196 GLY A C 1
ATOM 1486 O O . GLY A 1 196 ? 19.195 -16.317 17.728 1.00 41.97 196 GLY A O 1
ATOM 1487 N N . SER A 1 197 ? 18.703 -18.498 17.470 1.00 32.03 197 SER A N 1
ATOM 1488 C CA . SER A 1 197 ? 19.635 -18.989 18.476 1.00 32.03 197 SER A CA 1
ATOM 1489 C C . SER A 1 197 ? 21.065 -18.952 17.954 1.00 32.03 197 SER A C 1
ATOM 1491 O O . SER A 1 197 ? 21.319 -19.083 16.758 1.00 32.03 197 SER A O 1
ATOM 1493 N N . MET A 1 198 ? 21.992 -18.761 18.890 1.00 36.06 198 MET A N 1
ATOM 1494 C CA . MET A 1 198 ? 23.439 -18.774 18.700 1.00 36.06 198 MET A CA 1
ATOM 1495 C C . MET A 1 198 ? 23.907 -20.160 18.239 1.00 36.06 198 MET A C 1
ATOM 1497 O O . MET A 1 198 ? 24.389 -20.958 19.039 1.00 36.06 198 MET A O 1
ATOM 1501 N N . ASP A 1 199 ? 23.757 -20.456 16.956 1.00 40.78 199 ASP A N 1
ATOM 1502 C CA . ASP A 1 199 ? 24.465 -21.557 16.319 1.00 40.78 199 ASP A CA 1
ATOM 1503 C C . ASP A 1 199 ? 25.874 -21.064 15.911 1.00 40.78 199 ASP A C 1
ATOM 1505 O O . ASP A 1 199 ? 25.981 -20.004 15.280 1.00 40.78 199 ASP A O 1
ATOM 1509 N N . PRO A 1 200 ? 26.977 -21.765 16.256 1.00 38.50 200 PRO A N 1
ATOM 1510 C CA . PRO A 1 200 ? 28.299 -21.494 15.680 1.00 38.50 200 PRO A CA 1
ATOM 1511 C C . PRO A 1 200 ? 28.340 -21.571 14.139 1.00 38.50 200 PRO A C 1
ATOM 1513 O O . PRO A 1 200 ? 29.306 -21.088 13.546 1.00 38.50 200 PRO A O 1
ATOM 1516 N N . TYR A 1 201 ? 27.310 -22.116 13.483 1.00 41.31 201 TYR A N 1
ATOM 1517 C CA . TYR A 1 201 ? 27.148 -22.166 12.026 1.00 41.31 201 TYR A CA 1
ATOM 1518 C C . TYR A 1 201 ? 26.220 -21.062 11.504 1.00 41.31 201 TYR A C 1
ATOM 1520 O O . TYR A 1 201 ? 25.167 -21.309 10.921 1.00 41.31 201 TYR A O 1
ATOM 1528 N N . ARG A 1 202 ? 26.624 -19.808 11.717 1.00 38.28 202 ARG A N 1
ATOM 1529 C CA . ARG A 1 202 ? 25.908 -18.620 11.240 1.00 38.28 202 ARG A CA 1
ATOM 1530 C C . ARG A 1 202 ? 25.697 -18.696 9.717 1.00 38.28 202 ARG A C 1
ATOM 1532 O O . ARG A 1 202 ? 26.649 -18.568 8.952 1.00 38.28 202 ARG A O 1
ATOM 1539 N N . VAL A 1 203 ? 24.454 -18.902 9.277 1.00 42.53 203 VAL A N 1
ATOM 1540 C CA . VAL A 1 203 ? 24.074 -18.825 7.859 1.00 42.53 203 VAL A CA 1
ATOM 1541 C C . VAL A 1 203 ? 23.946 -17.350 7.494 1.00 42.53 203 VAL A C 1
ATOM 1543 O O . VAL A 1 203 ? 22.946 -16.701 7.799 1.00 42.53 203 VAL A O 1
ATOM 1546 N N . GLU A 1 204 ? 24.987 -16.793 6.881 1.00 41.25 204 GLU A N 1
ATOM 1547 C CA . GLU A 1 204 ? 24.901 -15.484 6.241 1.00 41.25 204 GLU A CA 1
ATOM 1548 C C . GLU A 1 204 ? 24.263 -15.676 4.863 1.00 41.25 204 GLU A C 1
ATOM 1550 O O . GLU A 1 204 ? 24.829 -16.302 3.970 1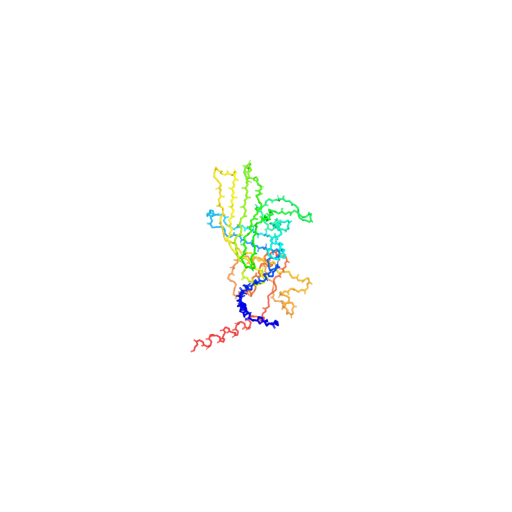.00 41.25 204 GLU A O 1
ATOM 1555 N N . PHE A 1 205 ? 23.032 -15.191 4.706 1.00 41.03 205 PHE A N 1
ATOM 1556 C CA . PHE A 1 205 ? 22.405 -15.123 3.394 1.00 41.03 205 PHE A CA 1
ATOM 1557 C C . PHE A 1 205 ? 23.036 -13.954 2.635 1.00 41.03 205 PHE A C 1
ATOM 1559 O O . PHE A 1 205 ? 22.834 -12.801 3.013 1.00 41.03 205 PHE A O 1
ATOM 1566 N N . GLU A 1 206 ? 23.765 -14.238 1.554 1.00 38.88 206 GLU A N 1
ATOM 1567 C CA . GLU A 1 206 ? 24.230 -13.195 0.621 1.00 38.88 206 GLU A CA 1
ATOM 1568 C C . GLU A 1 206 ? 23.052 -12.437 -0.018 1.00 38.88 206 GLU A C 1
ATOM 1570 O O . GLU A 1 206 ? 23.195 -11.288 -0.432 1.00 38.88 206 GLU A O 1
ATOM 1575 N N . ASP A 1 207 ? 21.869 -13.060 -0.052 1.00 41.44 207 ASP A N 1
ATOM 1576 C CA . ASP A 1 207 ? 20.645 -12.487 -0.595 1.00 41.44 207 ASP A CA 1
ATOM 1577 C C . ASP A 1 207 ? 19.468 -12.665 0.380 1.00 41.44 207 ASP A C 1
ATOM 1579 O O . ASP A 1 207 ? 18.994 -13.776 0.642 1.00 41.44 207 ASP A O 1
ATOM 1583 N N . ILE A 1 208 ? 18.958 -11.542 0.897 1.00 46.44 208 ILE A N 1
ATOM 1584 C CA . ILE A 1 208 ? 17.789 -11.487 1.790 1.00 46.44 208 ILE A CA 1
ATOM 1585 C C . ILE A 1 208 ? 16.530 -12.092 1.144 1.00 46.44 208 ILE A C 1
ATOM 1587 O O . ILE A 1 208 ? 15.618 -12.542 1.842 1.00 46.44 208 ILE A O 1
ATOM 1591 N N . SER A 1 209 ? 16.501 -12.160 -0.189 1.00 43.16 209 SER A N 1
ATOM 1592 C CA . SER A 1 209 ? 15.425 -12.772 -0.967 1.00 43.16 209 SER A CA 1
ATOM 1593 C C . SER A 1 209 ? 15.308 -14.274 -0.699 1.00 43.16 209 SER A C 1
ATOM 1595 O O . SER A 1 209 ? 14.198 -14.806 -0.681 1.00 43.16 209 SER A O 1
ATOM 1597 N N . CYS A 1 210 ? 16.427 -14.954 -0.426 1.00 47.97 210 CYS A N 1
ATOM 1598 C CA . CYS A 1 210 ? 16.438 -16.372 -0.071 1.00 47.97 210 CYS A CA 1
ATOM 1599 C C . CYS A 1 210 ? 15.834 -16.592 1.320 1.00 47.97 210 CYS A C 1
ATOM 1601 O O . CYS A 1 210 ? 14.972 -17.452 1.482 1.00 47.97 210 CYS A O 1
ATOM 1603 N N . ALA A 1 211 ? 16.207 -15.766 2.301 1.00 51.34 211 ALA A N 1
ATOM 1604 C CA . ALA A 1 211 ? 15.639 -15.833 3.648 1.00 51.34 211 ALA A CA 1
ATOM 1605 C C . ALA A 1 211 ? 14.116 -15.596 3.640 1.00 51.34 211 ALA A C 1
ATOM 1607 O O . ALA A 1 211 ? 13.365 -16.340 4.275 1.00 51.34 211 ALA A O 1
ATOM 1608 N N . LEU A 1 212 ? 13.642 -14.614 2.862 1.00 47.69 212 LEU A N 1
ATOM 1609 C CA . LEU A 1 212 ? 12.206 -14.364 2.700 1.00 47.69 212 LEU A CA 1
ATOM 1610 C C . LEU A 1 212 ? 11.477 -15.502 1.969 1.00 47.69 212 LEU A C 1
ATOM 1612 O O . LEU A 1 212 ? 10.334 -15.810 2.306 1.00 47.69 212 LEU A O 1
ATOM 1616 N N . PHE A 1 213 ? 12.110 -16.139 0.980 1.00 52.31 213 PHE A N 1
ATOM 1617 C CA . PHE A 1 213 ? 11.508 -17.259 0.255 1.00 52.31 213 PHE A CA 1
ATOM 1618 C C . PHE A 1 213 ? 11.179 -18.428 1.191 1.00 52.31 213 PHE A C 1
ATOM 1620 O O . PHE A 1 213 ? 10.046 -18.913 1.164 1.00 52.31 213 PHE A O 1
ATOM 1627 N N . PHE A 1 214 ? 12.124 -18.826 2.051 1.00 52.28 214 PHE A N 1
ATOM 1628 C CA . PHE A 1 214 ? 11.920 -19.903 3.029 1.00 52.28 214 PHE A CA 1
ATOM 1629 C C . PHE A 1 214 ? 10.924 -19.524 4.126 1.00 52.28 214 PHE A C 1
ATOM 1631 O O . PHE A 1 214 ? 10.129 -20.363 4.544 1.00 52.28 214 PHE A O 1
ATOM 1638 N N . TYR A 1 215 ? 10.887 -18.251 4.533 1.00 48.19 215 TYR A N 1
ATOM 1639 C CA . TYR A 1 215 ? 9.861 -17.761 5.457 1.00 48.19 215 TYR A CA 1
ATOM 1640 C C . TYR A 1 215 ? 8.439 -17.942 4.896 1.00 48.19 215 TYR A C 1
ATOM 1642 O O . TYR A 1 215 ? 7.516 -18.296 5.628 1.00 48.19 215 TYR A O 1
ATOM 1650 N N . HIS A 1 216 ? 8.256 -17.740 3.588 1.00 45.12 216 HIS A N 1
ATOM 1651 C CA . HIS A 1 216 ? 6.954 -17.875 2.930 1.00 45.12 216 HIS A CA 1
ATOM 1652 C C . HIS A 1 216 ? 6.639 -19.287 2.399 1.00 45.12 216 HIS A C 1
ATOM 1654 O O . HIS A 1 216 ? 5.494 -19.520 2.009 1.00 45.12 216 HIS A O 1
ATOM 1660 N N . HIS A 1 217 ? 7.607 -20.211 2.398 1.00 46.00 217 HIS A N 1
ATOM 1661 C CA . HIS A 1 217 ? 7.466 -21.595 1.915 1.00 46.00 217 HIS A CA 1
ATOM 1662 C C . HIS A 1 217 ? 8.147 -22.585 2.884 1.00 46.00 217 HIS A C 1
ATOM 1664 O O . HIS A 1 217 ? 9.171 -23.181 2.543 1.00 46.00 217 HIS A O 1
ATOM 1670 N N . PRO A 1 218 ? 7.617 -22.752 4.113 1.00 44.34 218 PRO A N 1
ATOM 1671 C CA . PRO A 1 218 ? 8.258 -23.537 5.175 1.00 44.34 218 PRO A CA 1
ATOM 1672 C C . PRO A 1 218 ? 8.308 -25.049 4.894 1.00 44.34 218 PRO A C 1
ATOM 1674 O O . PRO A 1 218 ? 8.992 -25.789 5.594 1.00 44.34 218 PRO A O 1
ATOM 1677 N N . ASP A 1 219 ? 7.576 -25.516 3.885 1.00 42.91 219 ASP A N 1
ATOM 1678 C CA . ASP A 1 219 ? 7.581 -26.886 3.368 1.00 42.91 219 ASP A CA 1
ATOM 1679 C C . ASP A 1 219 ? 8.794 -27.188 2.466 1.00 42.91 219 ASP A C 1
ATOM 1681 O O . ASP A 1 219 ? 9.042 -28.345 2.118 1.00 42.91 219 ASP A O 1
ATOM 1685 N N . LYS A 1 220 ? 9.564 -26.163 2.084 1.00 44.72 220 LYS A N 1
ATOM 1686 C CA . LYS A 1 220 ? 10.794 -26.285 1.298 1.00 44.72 220 LYS A CA 1
ATOM 1687 C C . LYS A 1 220 ? 11.985 -26.321 2.266 1.00 44.72 220 LYS A C 1
ATOM 1689 O O . LYS A 1 220 ? 12.360 -25.290 2.813 1.00 44.72 220 LYS A O 1
ATOM 1694 N N . GLY A 1 221 ? 12.563 -27.500 2.506 1.00 41.47 221 GLY A N 1
ATOM 1695 C CA . GLY A 1 221 ? 13.727 -27.663 3.390 1.00 41.47 221 GLY A CA 1
ATOM 1696 C C . GLY A 1 221 ? 14.946 -26.833 2.955 1.00 41.47 221 GLY A C 1
ATOM 1697 O O . GLY A 1 221 ? 15.149 -26.593 1.763 1.00 41.47 221 GLY A O 1
ATOM 1698 N N . LEU A 1 222 ? 15.754 -26.394 3.927 1.00 42.53 222 LEU A N 1
ATOM 1699 C CA . LEU A 1 222 ? 17.009 -25.667 3.708 1.00 42.53 222 LEU A CA 1
ATOM 1700 C C . LEU A 1 222 ? 18.181 -26.665 3.698 1.00 42.53 222 LEU A C 1
ATOM 1702 O O . LEU A 1 222 ? 18.433 -27.318 4.709 1.00 42.53 222 LEU A O 1
ATOM 1706 N N . ILE A 1 223 ? 18.915 -26.765 2.588 1.00 44.25 223 ILE A N 1
ATOM 1707 C CA . ILE A 1 223 ? 20.165 -27.540 2.498 1.00 44.25 223 ILE A CA 1
ATOM 1708 C C . ILE A 1 223 ? 21.323 -26.535 2.491 1.00 44.25 223 ILE A C 1
ATOM 1710 O O . ILE A 1 223 ? 21.330 -25.630 1.664 1.00 44.25 223 ILE A O 1
ATOM 1714 N N . VAL A 1 224 ? 22.291 -26.652 3.405 1.00 40.47 224 VAL A N 1
ATOM 1715 C CA . VAL A 1 224 ? 23.461 -25.750 3.496 1.00 40.47 224 VAL A CA 1
ATOM 1716 C C . VAL A 1 224 ? 24.737 -26.545 3.193 1.00 40.47 224 VAL A C 1
ATOM 1718 O O . VAL A 1 224 ? 24.922 -27.629 3.741 1.00 40.47 224 VAL A O 1
ATOM 1721 N N . SER A 1 225 ? 25.627 -26.036 2.326 1.00 45.41 225 SER A N 1
ATOM 1722 C CA . SER A 1 225 ? 26.888 -26.717 1.964 1.00 45.41 225 SER A CA 1
ATOM 1723 C C . SER A 1 225 ? 28.110 -26.200 2.731 1.00 45.41 225 SER A C 1
ATOM 1725 O O . SER A 1 225 ? 28.177 -25.047 3.143 1.00 45.41 225 SER A O 1
ATOM 1727 N N . ASN A 1 226 ? 29.124 -27.063 2.864 1.00 39.19 226 ASN A N 1
ATOM 1728 C CA . ASN A 1 226 ? 30.382 -26.815 3.584 1.00 39.19 226 ASN A CA 1
ATOM 1729 C C . ASN A 1 226 ? 31.457 -26.086 2.735 1.00 39.19 226 ASN A C 1
ATOM 1731 O O . ASN A 1 226 ? 32.554 -25.798 3.215 1.00 39.19 226 ASN A O 1
ATOM 1735 N N . LYS A 1 227 ? 31.192 -25.796 1.451 1.00 40.28 227 LYS A N 1
ATOM 1736 C CA . LYS A 1 227 ? 32.202 -25.196 0.558 1.00 40.28 227 LYS A CA 1
ATOM 1737 C C . LYS A 1 227 ? 32.443 -23.713 0.872 1.00 40.28 227 LYS A C 1
ATOM 1739 O O . LYS A 1 227 ? 33.593 -23.299 0.981 1.00 40.28 227 LYS A O 1
ATOM 1744 N N . THR A 1 228 ? 31.377 -22.964 1.142 1.00 46.50 228 THR A N 1
ATOM 1745 C CA . THR A 1 228 ? 31.437 -21.560 1.585 1.00 46.50 228 THR A CA 1
ATOM 1746 C C . THR A 1 228 ? 32.073 -21.401 2.966 1.00 46.50 228 THR A C 1
ATOM 1748 O O . THR A 1 228 ? 32.702 -20.383 3.233 1.00 46.50 228 THR A O 1
ATOM 1751 N N . LEU A 1 229 ? 32.000 -22.419 3.832 1.00 40.72 229 LEU A N 1
ATOM 1752 C CA . LEU A 1 229 ? 32.574 -22.359 5.178 1.00 40.72 229 LEU A CA 1
ATOM 1753 C C . LEU A 1 229 ? 34.111 -22.409 5.165 1.00 40.72 229 LEU A C 1
ATOM 1755 O O . LEU A 1 229 ? 34.755 -21.645 5.878 1.00 40.72 229 LEU A O 1
ATOM 1759 N N . ASN A 1 230 ? 34.720 -23.270 4.345 1.00 40.00 230 ASN A N 1
ATOM 1760 C CA . ASN A 1 230 ? 36.184 -23.370 4.286 1.00 40.00 230 ASN A CA 1
ATOM 1761 C C . ASN A 1 230 ? 36.832 -22.195 3.538 1.00 40.00 230 ASN A C 1
ATOM 1763 O O . ASN A 1 230 ? 37.925 -21.773 3.917 1.00 40.00 230 ASN A O 1
ATOM 1767 N N . GLU A 1 231 ? 36.154 -21.638 2.532 1.00 48.81 231 GLU A N 1
ATOM 1768 C CA . GLU A 1 231 ? 36.596 -20.430 1.823 1.00 48.81 231 GLU A CA 1
ATOM 1769 C C . GLU A 1 231 ? 36.465 -19.188 2.729 1.00 48.81 231 GLU A C 1
ATOM 1771 O O . GLU A 1 231 ? 37.446 -18.470 2.908 1.00 48.81 231 GLU A O 1
ATOM 1776 N N . ALA A 1 232 ? 35.350 -19.025 3.456 1.00 43.75 232 ALA A N 1
ATOM 1777 C CA . ALA A 1 232 ? 35.187 -17.942 4.436 1.00 43.75 232 ALA A CA 1
ATOM 1778 C C . ALA A 1 232 ? 36.161 -18.047 5.630 1.00 43.75 232 ALA A C 1
ATOM 1780 O O . ALA A 1 232 ? 36.695 -17.038 6.097 1.00 43.75 232 ALA A O 1
ATOM 1781 N N . ILE A 1 233 ? 36.458 -19.263 6.113 1.00 41.75 233 ILE A N 1
ATOM 1782 C CA . ILE A 1 233 ? 37.481 -19.486 7.152 1.00 41.75 233 ILE A CA 1
ATOM 1783 C C . ILE A 1 233 ? 38.890 -19.181 6.616 1.00 41.75 233 ILE A C 1
ATOM 1785 O O . ILE A 1 233 ? 39.734 -18.696 7.374 1.00 41.75 233 ILE A O 1
ATOM 1789 N N . SER A 1 234 ? 39.166 -19.461 5.339 1.00 43.31 234 SER A N 1
ATOM 1790 C CA . SER A 1 234 ? 40.447 -19.146 4.694 1.00 43.31 234 SER A CA 1
ATOM 1791 C C . SER A 1 234 ? 40.640 -17.637 4.526 1.00 43.31 234 SER A C 1
ATOM 1793 O O . SER A 1 234 ? 41.700 -17.113 4.882 1.00 43.31 234 SER A O 1
ATOM 1795 N N . ASP A 1 235 ? 39.609 -16.924 4.076 1.00 46.91 235 ASP A N 1
ATOM 17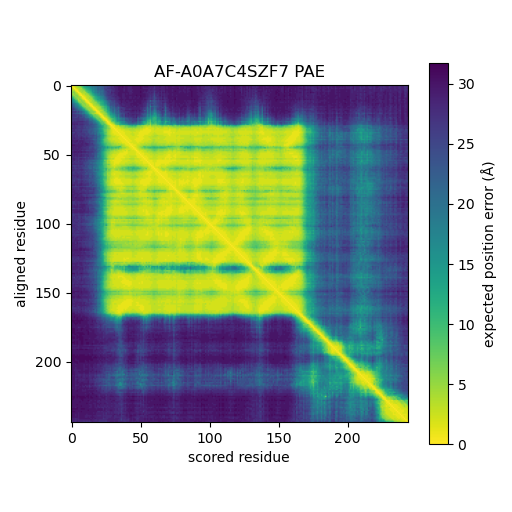96 C CA . ASP A 1 235 ? 39.646 -15.469 3.899 1.00 46.91 235 ASP A CA 1
ATOM 1797 C C . ASP A 1 235 ? 39.757 -14.743 5.243 1.00 46.91 235 ASP A C 1
ATOM 1799 O O . ASP A 1 235 ? 40.579 -13.839 5.400 1.00 46.91 235 ASP A O 1
ATOM 1803 N N . TYR A 1 236 ? 39.039 -15.209 6.269 1.00 37.41 236 TYR A N 1
ATOM 1804 C CA . TYR A 1 236 ? 39.148 -14.651 7.617 1.00 37.41 236 TYR A CA 1
ATOM 1805 C C . TYR A 1 236 ? 40.519 -14.915 8.264 1.00 37.41 236 TYR A C 1
ATOM 1807 O O . TYR A 1 236 ? 41.081 -14.039 8.926 1.00 37.41 236 TYR A O 1
ATOM 1815 N N . LYS A 1 237 ? 41.113 -16.098 8.051 1.00 39.94 237 LYS A N 1
ATOM 1816 C CA . LYS A 1 237 ? 42.484 -16.389 8.513 1.00 39.94 237 LYS A CA 1
ATOM 1817 C C . LYS A 1 237 ? 43.525 -15.528 7.800 1.00 39.94 237 LYS A C 1
ATOM 1819 O O . LYS A 1 237 ? 44.476 -15.097 8.449 1.00 39.94 237 LYS A O 1
ATOM 1824 N N . SER A 1 238 ? 43.335 -15.264 6.510 1.00 43.62 238 SER A N 1
ATOM 1825 C CA . SER A 1 238 ? 44.211 -14.394 5.714 1.00 43.62 238 SER A CA 1
ATOM 1826 C C . SER A 1 238 ? 44.113 -12.940 6.187 1.00 43.62 238 SER A C 1
ATOM 1828 O O . SER A 1 238 ? 45.134 -12.315 6.463 1.00 43.62 238 SER A O 1
ATOM 1830 N N . PHE A 1 239 ? 42.896 -12.454 6.437 1.00 40.62 239 PHE A N 1
ATOM 1831 C CA . PHE A 1 239 ? 42.647 -11.129 7.005 1.00 40.62 239 PHE A CA 1
ATOM 1832 C C . PHE A 1 239 ? 43.288 -10.942 8.393 1.00 40.62 239 PHE A C 1
ATOM 1834 O O . PHE A 1 239 ? 43.916 -9.921 8.659 1.00 40.62 239 PHE A O 1
ATOM 1841 N N . LEU A 1 240 ? 43.193 -11.934 9.286 1.00 34.00 240 LEU A N 1
ATOM 1842 C CA . LEU A 1 240 ? 43.819 -11.859 10.615 1.00 34.00 240 LEU A CA 1
ATOM 1843 C C . LEU A 1 240 ? 45.355 -11.938 10.583 1.00 34.00 240 LEU A C 1
ATOM 1845 O O . LEU A 1 240 ? 46.002 -11.488 11.531 1.00 34.00 240 LEU A O 1
ATOM 1849 N N . LEU A 1 241 ? 45.936 -12.515 9.529 1.00 41.38 241 LEU A N 1
ATOM 1850 C CA . LEU A 1 241 ? 47.386 -12.564 9.323 1.00 41.38 241 LEU A CA 1
ATOM 1851 C C . LEU A 1 241 ? 47.937 -11.258 8.734 1.00 41.38 241 LEU A C 1
ATOM 1853 O O . LEU A 1 241 ? 49.075 -10.922 9.032 1.00 41.38 241 LEU A O 1
ATOM 1857 N N . GLU A 1 242 ? 47.139 -10.505 7.973 1.00 48.97 242 GLU A N 1
ATOM 1858 C CA . GLU A 1 242 ? 47.498 -9.164 7.474 1.00 48.97 242 GLU A CA 1
ATOM 1859 C C . GLU A 1 242 ? 47.389 -8.060 8.543 1.00 48.97 242 GLU A C 1
ATOM 1861 O O . GLU A 1 242 ? 47.937 -6.973 8.377 1.00 48.97 242 GLU A O 1
ATOM 1866 N N . GLN A 1 243 ? 46.694 -8.331 9.652 1.00 43.41 243 GLN A N 1
ATOM 1867 C CA . GLN A 1 243 ? 46.517 -7.406 10.782 1.00 43.41 243 GLN A CA 1
ATOM 1868 C C . GLN A 1 243 ? 47.565 -7.595 11.903 1.00 43.41 243 GLN A C 1
ATOM 1870 O O . GLN A 1 243 ? 47.413 -7.028 12.989 1.00 43.41 243 GLN A O 1
ATOM 1875 N N . ARG A 1 244 ? 48.611 -8.400 11.674 1.00 42.38 244 ARG A N 1
ATOM 1876 C CA . ARG A 1 244 ? 49.782 -8.549 12.558 1.00 42.38 244 ARG A CA 1
ATOM 1877 C C . ARG A 1 244 ? 51.042 -8.044 11.875 1.00 42.38 244 ARG A C 1
ATOM 1879 O O . ARG A 1 244 ? 51.878 -7.469 12.606 1.00 42.38 244 ARG A O 1
#